Protein AF-A0AAV9LC67-F1 (afdb_monomer_lite)

Foldseek 3Di:
DDCPDPVVVVVVLLLCCVAVVVAQDDAFDQDDHPNHRSVRPCCVVPPCCCPPRHHHDPPDHDDDFDDDPQATDDDDDDDDDDDHDDDGRFRQQDFAQWFADDPVCPVDDPPPPFAFADPVVRRQGGTLFHGPDDTPDHGRDGHHPFDKDKDFPDKPAQEAEQPDFDFPPPPDPPDFTKGFLVRSDPVNQVVRKMKTKMKMWTADQAKGKHKWWKKKAFPDPPRQGTRIDTQDIDIDTDGHGDMDIDIDIGGCSPRQWDQDPVRTIIHGFAWMWIDTPPDTDIHGYHD

Sequence (287 aa):
MDTWNYFSRYTFDAHSCVEQGKASSVMCAYNLVNGIPNCANFDLLTTTAPRKWGPLHAHDLVYSVLKLDGLCIIATSMLSGLFYKCYVIFSKRGRLPVTWYPKEFNKIPMNDMRMRPVSTNGYPGRTYRFYNGPKVFEFGYGLSYTNYSYSFASVSQNQLHFKNLKVNKVTEKGSVLNIVVSDVGLEVCNNMMITVKVGVKNGGEMAGKHPVLLFLRHSNTVDEVPRKTLIGFKSVNLEAGANTHVTFDVKPCEHFTRANRNGTLVIDEGKYFLLVGDEEYPVTVFV

Radius of gyration: 23.56 Å; chains: 1; bounding box: 38×59×65 Å

Structure (mmCIF, N/CA/C/O backbone):
data_AF-A0AAV9LC67-F1
#
_entry.id   AF-A0AAV9LC67-F1
#
loop_
_atom_site.group_PDB
_atom_site.id
_atom_site.type_symbol
_atom_site.label_atom_id
_atom_site.label_alt_id
_atom_site.label_comp_id
_atom_site.label_asym_id
_atom_site.label_entity_id
_atom_site.label_seq_id
_atom_site.pdbx_PDB_ins_code
_atom_site.Cartn_x
_atom_site.Cartn_y
_atom_site.Cartn_z
_atom_site.occupancy
_atom_site.B_iso_or_equiv
_atom_site.auth_seq_id
_atom_site.auth_comp_id
_atom_site.auth_asym_id
_atom_site.auth_atom_id
_atom_site.pdbx_PDB_model_num
ATOM 1 N N . MET A 1 1 ? -14.963 -3.577 36.894 1.00 30.53 1 MET A N 1
ATOM 2 C CA . MET A 1 1 ? -15.516 -4.930 36.707 1.00 30.53 1 MET A CA 1
ATOM 3 C C . MET A 1 1 ? -15.934 -5.025 35.259 1.00 30.53 1 MET A C 1
ATOM 5 O O . MET A 1 1 ? -16.825 -4.294 34.878 1.00 30.53 1 MET A O 1
ATOM 9 N N . ASP A 1 2 ? -15.173 -5.785 34.476 1.00 27.98 2 ASP A N 1
ATOM 10 C CA . ASP A 1 2 ? -15.594 -6.467 33.245 1.00 27.98 2 ASP A CA 1
ATOM 11 C C . ASP A 1 2 ? -14.411 -7.335 32.812 1.00 27.98 2 ASP A C 1
ATOM 13 O O . ASP A 1 2 ? -13.699 -7.103 31.837 1.00 27.98 2 ASP A O 1
ATOM 17 N N . THR A 1 3 ? -14.141 -8.344 33.639 1.00 29.08 3 THR A N 1
ATOM 18 C CA . THR A 1 3 ? -13.270 -9.467 33.301 1.00 29.08 3 THR A CA 1
ATOM 19 C C . THR A 1 3 ? -14.005 -10.349 32.298 1.00 29.08 3 THR A C 1
ATOM 21 O O . THR A 1 3 ? -14.419 -11.464 32.614 1.00 29.08 3 THR A O 1
ATOM 24 N N . TRP A 1 4 ? -14.184 -9.846 31.074 1.00 31.67 4 TRP A N 1
ATOM 25 C CA . TRP A 1 4 ? -14.420 -10.709 29.925 1.00 31.67 4 TRP A CA 1
ATOM 26 C C . TRP A 1 4 ? -13.194 -11.610 29.803 1.00 31.67 4 TRP A C 1
ATOM 28 O O . TRP A 1 4 ? -12.090 -11.180 29.468 1.00 31.67 4 TRP A O 1
ATOM 38 N N . ASN A 1 5 ? -13.394 -12.844 30.251 1.00 38.25 5 ASN A N 1
ATOM 39 C CA . ASN A 1 5 ? -12.349 -13.756 30.668 1.00 38.25 5 ASN A CA 1
ATOM 40 C C . ASN A 1 5 ? -11.382 -14.017 29.502 1.00 38.25 5 ASN A C 1
ATOM 42 O O . ASN A 1 5 ? -11.806 -14.423 28.424 1.00 38.25 5 ASN A O 1
ATOM 46 N N . TYR A 1 6 ? -10.078 -13.813 29.705 1.00 36.06 6 TYR A N 1
ATOM 47 C CA . TYR A 1 6 ? -9.032 -14.072 28.700 1.00 36.06 6 TYR A CA 1
ATOM 48 C C . TYR A 1 6 ? -9.176 -15.477 28.075 1.00 36.06 6 TYR A C 1
ATOM 50 O O . TYR A 1 6 ? -8.883 -15.686 26.898 1.00 36.06 6 TYR A O 1
ATOM 58 N N . PHE A 1 7 ? -9.723 -16.407 28.865 1.00 35.69 7 PHE A N 1
ATOM 59 C CA . PHE A 1 7 ? -10.127 -17.750 28.480 1.00 35.69 7 PHE A CA 1
ATOM 60 C C . PHE A 1 7 ? -11.088 -17.807 27.286 1.00 35.69 7 PHE A C 1
ATOM 62 O O . PHE A 1 7 ? -10.771 -18.478 26.309 1.00 35.69 7 PHE A O 1
ATOM 69 N N . SER A 1 8 ? -12.204 -17.066 27.311 1.00 38.09 8 SER A N 1
ATOM 70 C CA . SER A 1 8 ? -13.244 -17.155 26.272 1.00 38.09 8 SER A CA 1
ATOM 71 C C . SER A 1 8 ? -12.730 -16.712 24.902 1.00 38.09 8 SER A C 1
ATOM 73 O O . SER A 1 8 ? -13.121 -17.257 23.869 1.00 38.09 8 SER A O 1
ATOM 75 N N . ARG A 1 9 ? -11.789 -15.761 24.899 1.00 42.81 9 ARG A N 1
ATOM 76 C CA . ARG A 1 9 ? -11.188 -15.196 23.689 1.00 42.81 9 ARG A CA 1
ATOM 77 C C . ARG A 1 9 ? -10.235 -16.166 22.991 1.00 42.81 9 ARG A C 1
ATOM 79 O O . ARG A 1 9 ? -10.264 -16.243 21.769 1.00 42.81 9 ARG A O 1
ATOM 86 N N . TYR A 1 10 ? -9.423 -16.901 23.754 1.00 43.94 10 TYR A N 1
ATOM 87 C CA . TYR A 1 10 ? -8.503 -17.913 23.218 1.00 43.94 10 TYR A CA 1
ATOM 88 C C . TYR A 1 10 ? -9.244 -19.164 22.743 1.00 43.94 10 TYR A C 1
ATOM 90 O O . TYR A 1 10 ? -8.938 -19.697 21.677 1.00 43.94 10 TYR A O 1
ATOM 98 N N . THR A 1 11 ? -10.242 -19.618 23.505 1.00 44.47 11 THR A N 1
ATOM 99 C CA . THR A 1 11 ? -11.024 -20.803 23.139 1.00 44.47 11 THR A CA 1
ATOM 100 C C . THR A 1 11 ? -11.864 -20.584 21.886 1.00 44.47 11 THR A C 1
ATOM 102 O O . THR A 1 11 ? -12.019 -21.514 21.108 1.00 44.47 11 THR A O 1
ATOM 105 N N . PHE A 1 12 ? -12.362 -19.367 21.642 1.00 43.41 12 PHE A N 1
ATOM 106 C CA . PHE A 1 12 ? -13.154 -19.055 20.446 1.00 43.41 12 PHE A CA 1
ATOM 107 C C . PHE A 1 12 ? -12.350 -19.184 19.140 1.00 43.41 12 PHE A C 1
ATOM 109 O O . PHE A 1 12 ? -12.864 -19.662 18.124 1.00 43.41 12 PHE A O 1
ATOM 116 N N . ASP A 1 13 ? -11.076 -18.789 19.172 1.00 47.03 13 ASP A N 1
ATOM 117 C CA . ASP A 1 13 ? -10.199 -18.834 17.997 1.00 47.03 13 ASP A CA 1
ATOM 118 C C . ASP A 1 13 ? -9.796 -20.267 17.665 1.00 47.03 13 ASP A C 1
ATOM 120 O O . ASP A 1 13 ? -9.828 -20.666 16.502 1.00 47.03 13 ASP A O 1
ATOM 124 N N . ALA A 1 14 ? -9.513 -21.069 18.694 1.00 47.69 14 ALA A N 1
ATOM 125 C CA . ALA A 1 14 ? -9.269 -22.497 18.537 1.00 47.69 14 ALA A CA 1
ATOM 126 C C . ALA A 1 14 ? -10.533 -23.251 18.078 1.00 47.69 14 ALA A C 1
ATOM 128 O O . ALA A 1 14 ? -10.451 -24.073 17.170 1.00 47.69 14 ALA A O 1
ATOM 129 N N . HIS A 1 15 ? -11.705 -22.915 18.626 1.00 50.16 15 HIS A N 1
ATOM 130 C CA . HIS A 1 15 ? -12.994 -23.497 18.244 1.00 50.16 15 HIS A CA 1
ATOM 131 C C . HIS A 1 15 ? -13.294 -23.325 16.752 1.00 50.16 15 HIS A C 1
ATOM 133 O O . HIS A 1 15 ? -13.537 -24.300 16.044 1.00 50.16 15 HIS A O 1
ATOM 139 N N . SER A 1 16 ? -13.179 -22.091 16.253 1.00 47.47 16 SER A N 1
ATOM 140 C CA . SER A 1 16 ? -13.429 -21.782 14.841 1.00 47.47 16 SER A CA 1
ATOM 141 C C . SER A 1 16 ? -12.435 -22.502 13.915 1.00 47.47 16 SER A C 1
ATOM 143 O O . SER A 1 16 ? -12.804 -22.927 12.822 1.00 47.47 16 SER A O 1
ATOM 145 N N . CYS A 1 17 ? -11.185 -22.711 14.352 1.00 49.34 17 CYS A N 1
ATOM 146 C CA . CYS A 1 17 ? -10.195 -23.479 13.588 1.00 49.34 17 CYS A CA 1
ATOM 147 C C . CYS A 1 17 ? -10.552 -24.972 13.473 1.00 49.34 17 CYS A C 1
ATOM 149 O O . CYS A 1 17 ? -10.321 -25.572 12.421 1.00 49.34 17 CYS A O 1
ATOM 151 N N . VAL A 1 18 ? -11.112 -25.578 14.523 1.00 49.06 18 VAL A N 1
ATOM 152 C CA . VAL A 1 18 ? -11.497 -26.997 14.497 1.00 49.06 18 VAL A CA 1
ATOM 153 C C . VAL A 1 18 ? -12.798 -27.188 13.712 1.00 49.06 18 VAL A C 1
ATOM 155 O O . VAL A 1 18 ? -12.807 -27.974 12.767 1.00 49.06 18 VAL A O 1
ATOM 158 N N . GLU A 1 19 ? -13.848 -26.414 14.003 1.00 52.62 19 GLU A N 1
ATOM 159 C CA . GLU A 1 19 ? -15.154 -26.578 13.344 1.00 52.62 19 GLU A CA 1
ATOM 160 C C . GLU A 1 19 ? -15.168 -26.086 11.888 1.00 52.62 19 GLU A C 1
ATOM 162 O O . GLU A 1 19 ? -15.575 -26.813 10.980 1.00 52.62 19 GLU A O 1
ATOM 167 N N . GLN A 1 20 ? -14.722 -24.848 11.645 1.00 47.47 20 GLN A N 1
ATOM 168 C CA . GLN A 1 20 ? -14.804 -24.221 10.317 1.00 47.47 20 GLN A CA 1
ATOM 169 C C . GLN A 1 20 ? -13.568 -24.538 9.487 1.00 47.47 20 GLN A C 1
ATOM 171 O O . GLN A 1 20 ? -13.649 -24.758 8.277 1.00 47.47 20 GLN A O 1
ATOM 176 N N . GLY A 1 21 ? -12.412 -24.578 10.151 1.00 43.91 21 GLY A N 1
ATOM 177 C CA . GLY A 1 21 ? -11.171 -24.944 9.504 1.00 43.91 21 GLY A CA 1
ATOM 178 C C . GLY A 1 21 ? -11.144 -26.421 9.131 1.00 43.91 21 GLY A C 1
ATOM 179 O O . GLY A 1 21 ? -10.790 -26.718 7.994 1.00 43.91 21 GLY A O 1
ATOM 180 N N . LYS A 1 22 ? -11.582 -27.334 10.010 1.00 46.66 22 LYS A N 1
ATOM 181 C CA . LYS A 1 22 ? -11.253 -28.778 9.977 1.00 46.66 22 LYS A CA 1
ATOM 182 C C . LYS A 1 22 ? -9.770 -29.044 10.263 1.00 46.66 22 LYS A C 1
ATOM 184 O O . LYS A 1 22 ? -9.109 -29.794 9.543 1.00 46.66 22 LYS A O 1
ATOM 189 N N . ALA A 1 23 ? -9.229 -28.375 11.279 1.00 42.91 23 ALA A N 1
ATOM 190 C CA . ALA A 1 23 ? -7.856 -28.579 11.726 1.00 42.91 23 ALA A CA 1
ATOM 191 C C . ALA A 1 23 ? -7.633 -30.011 12.245 1.00 42.91 23 ALA A C 1
ATOM 193 O O . ALA A 1 23 ? -8.406 -30.503 13.058 1.00 42.91 23 ALA A O 1
ATOM 194 N N . SER A 1 24 ? -6.560 -30.664 11.783 1.00 39.53 24 SER A N 1
ATOM 195 C CA . SER A 1 24 ? -6.184 -32.027 12.207 1.00 39.53 24 SER A CA 1
ATOM 196 C C . SER A 1 24 ? -5.397 -32.052 13.524 1.00 39.53 24 SER A C 1
ATOM 198 O O . SER A 1 24 ? -5.299 -33.097 14.162 1.00 39.53 24 SER A O 1
ATOM 200 N N . SER A 1 25 ? -4.821 -30.914 13.922 1.00 42.03 25 SER A N 1
ATOM 201 C CA . SER A 1 25 ? -4.054 -30.740 15.157 1.00 42.03 25 SER A CA 1
ATOM 202 C C . SER A 1 25 ? -4.181 -29.295 15.652 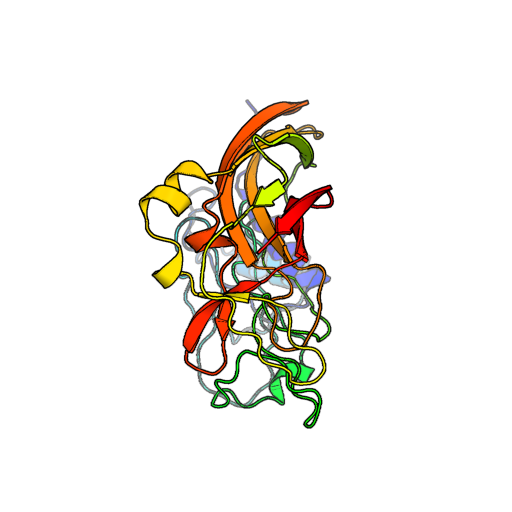1.00 42.03 25 SER A C 1
ATOM 204 O O . SER A 1 25 ? -4.371 -28.369 14.857 1.00 42.03 25 SER A O 1
ATOM 206 N N . VAL A 1 26 ? -4.096 -29.107 16.971 1.00 43.94 26 VAL A N 1
ATOM 207 C CA . VAL A 1 26 ? -4.151 -27.806 17.649 1.00 43.94 26 VAL A CA 1
ATOM 208 C C . VAL A 1 26 ? -2.859 -27.632 18.443 1.00 43.94 26 VAL A C 1
ATOM 210 O O . VAL A 1 26 ? -2.562 -28.411 19.345 1.00 43.94 26 VAL A O 1
ATOM 213 N N . MET A 1 27 ? -2.082 -26.600 18.111 1.00 49.69 27 MET A N 1
ATOM 214 C CA . MET A 1 27 ? -0.839 -26.287 18.813 1.00 49.69 27 MET A CA 1
ATOM 215 C C . MET A 1 27 ? -1.133 -25.641 20.172 1.00 49.69 27 MET A C 1
ATOM 217 O O . MET A 1 27 ? -1.947 -24.724 20.279 1.00 49.69 27 MET A O 1
ATOM 221 N N . CYS A 1 28 ? -0.422 -26.079 21.208 1.00 44.47 28 CYS A N 1
ATOM 222 C CA . CYS A 1 28 ? -0.495 -25.451 22.517 1.00 44.47 28 CYS A CA 1
ATOM 223 C C . CYS A 1 28 ? 0.175 -24.060 22.538 1.00 44.47 28 CYS A C 1
ATOM 225 O O . CYS A 1 28 ? 1.286 -23.887 22.038 1.00 44.47 28 CYS A O 1
ATOM 227 N N . ALA A 1 29 ? -0.461 -23.081 23.186 1.00 46.69 29 ALA A N 1
ATOM 228 C CA . ALA A 1 29 ? 0.120 -21.768 23.439 1.00 46.69 29 ALA A CA 1
ATOM 229 C C . ALA A 1 29 ? 0.888 -21.720 24.780 1.00 46.69 29 ALA A C 1
ATOM 231 O O . ALA A 1 29 ? 0.441 -22.260 25.785 1.00 46.69 29 ALA A O 1
ATOM 232 N N . TYR A 1 30 ? 2.034 -21.032 24.824 1.00 42.44 30 TYR A N 1
ATOM 233 C CA . TYR A 1 30 ? 2.906 -20.952 26.014 1.00 42.44 30 TYR A CA 1
ATOM 234 C C . TYR A 1 30 ? 2.348 -20.113 27.179 1.00 42.44 30 TYR A C 1
ATOM 236 O O . TYR A 1 30 ? 2.989 -19.985 28.220 1.00 42.44 30 TYR A O 1
ATOM 244 N N . ASN A 1 31 ? 1.181 -19.492 27.017 1.00 46.50 31 ASN A N 1
ATOM 245 C CA . ASN A 1 31 ? 0.544 -18.712 28.069 1.00 46.50 31 ASN A CA 1
ATOM 246 C C . ASN A 1 31 ? -0.160 -19.606 29.099 1.00 46.50 31 ASN A C 1
ATOM 248 O O . ASN A 1 31 ? -0.701 -20.667 28.784 1.00 46.50 31 ASN A O 1
ATOM 252 N N . LEU A 1 32 ? -0.197 -19.117 30.338 1.00 49.16 32 LEU A N 1
ATOM 253 C CA . LEU A 1 32 ? -1.042 -19.674 31.384 1.00 49.16 32 LEU A CA 1
ATOM 254 C C . LEU A 1 32 ? -2.479 -19.186 31.192 1.00 49.16 32 LEU A C 1
ATOM 256 O O . LEU A 1 32 ? -2.723 -18.013 30.899 1.00 49.16 32 LEU A O 1
ATOM 260 N N . VAL A 1 33 ? -3.428 -20.085 31.397 1.00 46.56 33 VAL A N 1
ATOM 261 C CA . VAL A 1 33 ? -4.855 -19.797 31.477 1.00 46.56 33 VAL A CA 1
ATOM 262 C C . VAL A 1 33 ? -5.308 -20.240 32.857 1.00 46.56 33 VAL A C 1
ATOM 264 O O . VAL A 1 33 ? -5.148 -21.400 33.221 1.00 46.56 33 VAL A O 1
ATOM 267 N N . ASN A 1 34 ? -5.846 -19.307 33.644 1.00 51.09 34 ASN A N 1
ATOM 268 C CA . ASN A 1 34 ? -6.276 -19.557 35.025 1.00 51.09 34 ASN A CA 1
ATOM 269 C C . ASN A 1 34 ? -5.175 -20.199 35.898 1.00 51.09 34 ASN A C 1
ATOM 271 O O . ASN A 1 34 ? -5.443 -21.095 36.687 1.00 51.09 34 ASN A O 1
ATOM 275 N N . GLY A 1 35 ? -3.920 -19.768 35.722 1.00 50.41 35 GLY A N 1
ATOM 276 C CA . GLY A 1 35 ? -2.768 -20.295 36.469 1.00 50.41 35 GLY A CA 1
ATOM 277 C C . GLY A 1 35 ? -2.249 -21.653 35.987 1.00 50.41 35 GLY A C 1
ATOM 278 O O . GLY A 1 35 ? -1.227 -22.114 36.484 1.00 50.41 35 GLY A O 1
ATOM 279 N N . ILE A 1 36 ? -2.893 -22.267 34.991 1.00 49.62 36 ILE A N 1
ATOM 280 C CA . ILE A 1 36 ? -2.497 -23.560 34.432 1.00 49.62 36 ILE A CA 1
ATOM 281 C C . ILE A 1 36 ? -1.898 -23.319 33.041 1.00 49.62 36 ILE A C 1
ATOM 283 O O . ILE A 1 36 ? -2.533 -22.66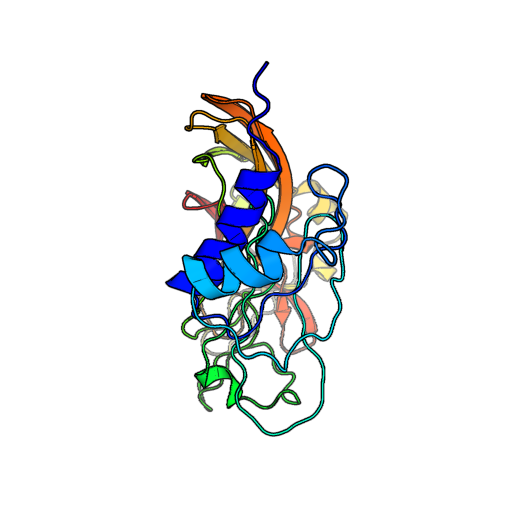6 32.207 1.00 49.62 36 ILE A O 1
ATOM 287 N N . PRO A 1 37 ? -0.680 -23.806 32.751 1.00 52.34 37 PRO A N 1
ATOM 288 C CA . PRO A 1 37 ? -0.133 -23.756 31.401 1.00 52.34 37 PRO A CA 1
ATOM 289 C C . PRO A 1 37 ? -1.108 -24.424 30.431 1.00 52.34 37 PRO A C 1
ATOM 291 O O . PRO A 1 37 ? -1.552 -25.542 30.690 1.00 52.34 37 PRO A O 1
ATOM 294 N N . ASN A 1 38 ? -1.429 -23.782 29.303 1.00 51.56 38 ASN A N 1
ATOM 295 C CA . ASN A 1 38 ? -2.360 -24.366 28.325 1.00 51.56 38 ASN A CA 1
ATOM 296 C C . ASN A 1 38 ? -1.938 -25.775 27.871 1.00 51.56 38 ASN A C 1
ATOM 298 O O . ASN A 1 38 ? -2.791 -26.588 27.529 1.00 51.56 38 ASN A O 1
ATOM 302 N N . CYS A 1 39 ? -0.639 -26.090 27.931 1.00 50.62 39 CYS A N 1
ATOM 303 C CA . CYS A 1 39 ? -0.094 -27.388 27.513 1.00 50.62 39 CYS A CA 1
ATOM 304 C C . CYS A 1 39 ? -0.306 -28.490 28.549 1.00 50.62 39 CYS A C 1
ATOM 306 O O . CYS A 1 39 ? -0.073 -29.655 28.256 1.00 50.62 39 CYS A O 1
ATOM 308 N N . ALA A 1 40 ? -0.741 -28.113 29.748 1.00 56.03 40 ALA A N 1
ATOM 309 C CA . ALA A 1 40 ? -1.056 -29.000 30.854 1.00 56.03 40 ALA A CA 1
ATOM 310 C C . ALA A 1 40 ? -2.555 -28.968 31.208 1.00 56.03 40 ALA A C 1
ATOM 312 O O . ALA A 1 40 ? -2.968 -29.589 32.185 1.00 56.03 40 ALA A O 1
ATOM 313 N N . ASN A 1 41 ? -3.388 -28.249 30.441 1.00 56.88 41 ASN A N 1
ATOM 314 C CA . ASN A 1 41 ? -4.819 -28.157 30.714 1.00 56.88 41 ASN A CA 1
ATOM 315 C C . ASN A 1 41 ? -5.547 -29.410 30.197 1.00 56.88 41 ASN A C 1
ATOM 317 O O . ASN A 1 41 ? -5.926 -29.503 29.027 1.00 56.88 41 ASN A O 1
ATOM 321 N N . PHE A 1 42 ? -5.729 -30.380 31.092 1.00 61.28 42 PHE A N 1
ATOM 322 C CA . PHE A 1 42 ? -6.321 -31.681 30.789 1.00 61.28 42 PHE A CA 1
ATOM 323 C C . PHE A 1 42 ? -7.740 -31.576 30.209 1.00 61.28 42 PHE A C 1
ATOM 325 O O . PHE A 1 42 ? -8.056 -32.262 29.236 1.00 61.28 42 PHE A O 1
ATOM 332 N N . ASP A 1 43 ? -8.577 -30.678 30.734 1.00 61.72 43 ASP A N 1
ATOM 333 C CA . ASP A 1 43 ? -9.965 -30.501 30.284 1.00 61.72 43 ASP A CA 1
ATOM 334 C C . ASP A 1 43 ? -10.055 -29.951 28.857 1.00 61.72 43 ASP A C 1
ATOM 336 O O . ASP A 1 43 ? -10.937 -30.334 28.077 1.00 61.72 43 ASP A O 1
ATOM 340 N N . LEU A 1 44 ? -9.125 -29.068 28.485 1.00 57.94 44 LEU A N 1
ATOM 341 C CA . LEU A 1 44 ? -9.025 -28.556 27.122 1.00 57.94 44 LEU A CA 1
ATOM 342 C C . LEU A 1 44 ? -8.598 -29.665 26.150 1.00 57.94 44 LEU A C 1
ATOM 344 O O . LEU A 1 44 ? -9.217 -29.826 25.097 1.00 57.94 44 LEU A O 1
ATOM 348 N N . LEU A 1 45 ? -7.576 -30.439 26.532 1.00 55.47 45 LEU A N 1
ATOM 349 C CA . LEU A 1 45 ? -6.920 -31.436 25.680 1.00 55.47 45 LEU A CA 1
ATOM 350 C C . LEU A 1 45 ? -7.719 -32.732 25.507 1.00 55.47 45 LEU A C 1
ATOM 352 O O . LEU A 1 45 ? -7.614 -33.370 24.466 1.00 55.47 45 LEU A O 1
ATOM 356 N N . THR A 1 46 ? -8.518 -33.128 26.500 1.00 55.94 46 THR A N 1
ATOM 357 C CA . THR A 1 46 ? -9.220 -34.427 26.486 1.00 55.94 46 THR A CA 1
ATOM 358 C C . THR A 1 46 ? -10.718 -34.309 26.249 1.00 55.94 46 THR A C 1
ATOM 360 O O . THR A 1 46 ? -11.333 -35.213 25.680 1.00 55.94 46 THR A O 1
ATOM 363 N N . THR A 1 47 ? -11.315 -33.194 26.671 1.00 60.47 47 THR A N 1
ATOM 364 C CA . THR A 1 47 ? -12.773 -33.060 26.726 1.00 60.47 47 THR A CA 1
ATOM 365 C C . THR A 1 47 ? -13.264 -31.982 25.776 1.00 60.47 47 THR A C 1
ATOM 367 O O . THR A 1 47 ? -14.136 -32.237 24.953 1.00 60.47 47 THR A O 1
ATOM 370 N N . THR A 1 48 ? -12.698 -30.781 25.836 1.00 60.47 48 THR A N 1
ATOM 371 C CA . THR A 1 48 ? -13.230 -29.646 25.075 1.00 60.47 48 THR A CA 1
ATOM 372 C C . THR A 1 48 ? -12.860 -29.734 23.596 1.00 60.47 48 THR A C 1
ATOM 374 O O . THR A 1 48 ? -13.757 -29.785 22.759 1.00 60.47 48 THR A O 1
ATOM 377 N N . ALA A 1 49 ? -11.572 -29.833 23.254 1.00 57.38 49 ALA A N 1
ATOM 378 C CA . ALA A 1 49 ? -11.167 -29.872 21.850 1.00 57.38 49 ALA A CA 1
ATOM 379 C C . ALA A 1 49 ? -11.625 -31.159 21.127 1.00 57.38 49 ALA A C 1
ATOM 381 O O . ALA A 1 49 ? -12.311 -31.032 20.115 1.00 57.38 49 ALA A O 1
ATOM 382 N N . PRO A 1 50 ? -11.381 -32.383 21.647 1.00 55.31 50 PRO A N 1
ATOM 383 C CA . PRO A 1 50 ? -11.727 -33.604 20.913 1.00 55.31 50 PRO A CA 1
ATOM 384 C C . PRO A 1 50 ? -13.226 -33.927 20.896 1.00 55.31 50 PRO A C 1
ATOM 386 O O . PRO A 1 50 ? -13.705 -34.546 19.949 1.00 55.31 50 PRO A O 1
ATOM 389 N N . ARG A 1 51 ? -13.972 -33.575 21.960 1.00 60.44 51 ARG A N 1
ATOM 390 C CA . ARG A 1 51 ? -15.386 -33.980 22.101 1.00 60.44 51 ARG A CA 1
ATOM 391 C C . ARG A 1 51 ? -16.383 -32.875 21.788 1.00 60.44 51 ARG A C 1
ATOM 393 O O . ARG A 1 51 ? -17.482 -33.197 21.353 1.00 60.44 51 ARG A O 1
ATOM 400 N N . LYS A 1 52 ? -16.045 -31.603 22.033 1.00 58.09 52 LYS A N 1
ATOM 401 C CA . LYS A 1 52 ? -16.959 -30.483 21.751 1.00 58.09 52 LYS A CA 1
ATOM 402 C C . LYS A 1 52 ? -16.675 -29.802 20.420 1.00 58.09 52 LYS A C 1
ATOM 404 O O . LYS A 1 52 ? -17.616 -29.295 19.833 1.00 58.09 52 LYS A O 1
ATOM 409 N N . TRP A 1 53 ? -15.420 -29.761 19.968 1.00 57.53 53 TRP A N 1
ATOM 410 C CA . TRP A 1 53 ? -15.044 -29.008 18.763 1.00 57.53 53 TRP A CA 1
ATOM 411 C C . TRP A 1 53 ? -14.840 -29.905 17.533 1.00 57.53 53 TRP A C 1
ATOM 413 O O . TRP A 1 53 ? -15.047 -29.456 16.411 1.00 57.53 53 TRP A O 1
ATOM 423 N N . GLY A 1 54 ? -14.466 -31.175 17.729 1.00 52.66 54 GLY A N 1
ATOM 424 C CA . GLY A 1 54 ? -14.365 -32.187 16.672 1.00 52.66 54 GLY A CA 1
ATOM 425 C C . GLY A 1 54 ? -13.226 -33.190 16.910 1.00 52.66 54 GLY A C 1
ATOM 426 O O . GLY A 1 54 ? -12.335 -32.923 17.715 1.00 52.66 54 GLY A O 1
ATOM 427 N N . PRO A 1 55 ? -13.224 -34.351 16.230 1.00 48.75 55 PRO A N 1
ATOM 428 C CA . PRO A 1 55 ? -12.214 -35.386 16.440 1.00 48.75 55 PRO A CA 1
ATOM 429 C C . PRO A 1 55 ? -10.822 -34.929 15.965 1.00 48.75 55 PRO A C 1
ATOM 431 O O . PRO A 1 55 ? -10.644 -34.565 14.804 1.00 48.75 55 PRO A O 1
ATOM 434 N N . LEU A 1 56 ? -9.832 -34.993 16.861 1.00 46.47 56 LEU A N 1
ATOM 435 C CA . LEU A 1 56 ? -8.408 -34.746 16.590 1.00 46.47 56 LEU A CA 1
ATOM 436 C C . LEU A 1 56 ? -7.645 -36.082 16.640 1.00 46.47 56 LEU A C 1
ATOM 438 O O . LEU A 1 56 ? -7.916 -36.913 17.509 1.00 46.47 56 LEU A O 1
ATOM 442 N N . HIS A 1 57 ? -6.699 -36.315 15.725 1.00 44.41 57 HIS A N 1
ATOM 443 C CA . HIS A 1 57 ? -5.922 -37.561 15.698 1.00 44.41 57 HIS A CA 1
ATOM 444 C C . HIS A 1 57 ? -4.805 -37.541 16.758 1.00 44.41 57 HIS A C 1
ATOM 446 O O . HIS A 1 57 ? -4.023 -36.598 16.844 1.00 44.41 57 HIS A O 1
ATOM 452 N N . ALA A 1 58 ? -4.727 -38.598 17.570 1.00 36.75 58 ALA A N 1
ATOM 453 C CA . ALA A 1 58 ? -3.956 -38.653 18.819 1.00 36.75 58 ALA A CA 1
ATOM 454 C C . ALA A 1 58 ? -2.414 -38.655 18.681 1.00 36.75 58 ALA A C 1
ATOM 456 O O . ALA A 1 58 ? -1.728 -38.669 19.699 1.00 36.75 58 ALA A O 1
ATOM 457 N N . HIS A 1 59 ? -1.858 -38.643 17.464 1.00 36.34 59 HIS A N 1
ATOM 458 C CA . HIS A 1 59 ? -0.418 -38.827 17.225 1.00 36.34 59 HIS A CA 1
ATOM 459 C C . HIS A 1 59 ? 0.363 -37.559 16.818 1.00 36.34 59 HIS A C 1
ATOM 461 O O . HIS A 1 59 ? 1.590 -37.606 16.807 1.00 36.34 59 HIS A O 1
ATOM 467 N N . ASP A 1 60 ? -0.291 -36.415 16.577 1.00 36.31 60 ASP A N 1
ATOM 468 C CA . ASP A 1 60 ? 0.353 -35.229 15.976 1.00 36.31 60 ASP A CA 1
ATOM 469 C C . ASP A 1 60 ? 0.467 -34.033 16.945 1.00 36.31 60 ASP A C 1
ATOM 471 O O . ASP A 1 60 ? -0.071 -32.947 16.700 1.00 36.31 60 ASP A O 1
ATOM 475 N N . LEU A 1 61 ? 1.176 -34.218 18.063 1.00 38.75 61 LEU A N 1
ATOM 476 C CA . LEU A 1 61 ? 1.489 -33.151 19.027 1.00 38.75 61 LEU A CA 1
ATOM 477 C C . LEU A 1 61 ? 2.999 -32.850 19.034 1.00 38.75 61 LEU A C 1
ATOM 479 O O . LEU A 1 61 ? 3.714 -33.318 19.914 1.00 38.75 61 LEU A O 1
ATOM 483 N N . VAL A 1 62 ? 3.492 -32.064 18.062 1.00 31.75 62 VAL A N 1
ATOM 484 C CA . VAL A 1 62 ? 4.861 -31.490 18.061 1.00 31.75 62 VAL A CA 1
ATOM 485 C C . VAL A 1 62 ? 4.864 -30.022 17.570 1.00 31.75 62 VAL A C 1
ATOM 487 O O . VAL A 1 62 ? 3.940 -29.577 16.896 1.00 31.75 62 VAL A O 1
ATOM 490 N N . TYR A 1 63 ? 5.882 -29.249 17.975 1.00 48.00 63 TYR A N 1
ATOM 491 C CA . TYR A 1 63 ? 5.827 -27.918 18.606 1.00 48.00 63 TYR A CA 1
ATOM 492 C C . TYR A 1 63 ? 6.552 -26.784 17.832 1.00 48.00 63 TYR A C 1
ATOM 494 O O . TYR A 1 63 ? 7.579 -27.033 17.210 1.00 48.00 63 TYR A O 1
ATOM 502 N N . SER A 1 64 ? 6.074 -25.529 17.956 1.00 26.44 64 SER A N 1
ATOM 503 C CA . SER A 1 64 ? 6.828 -24.248 18.102 1.00 26.44 6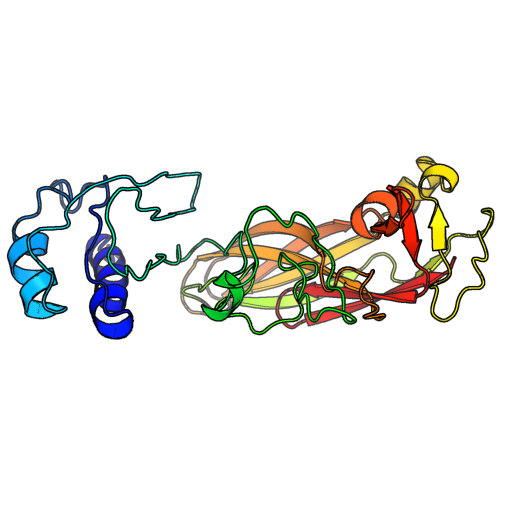4 SER A CA 1
ATOM 504 C C . SER A 1 64 ? 5.992 -23.016 17.678 1.00 26.44 64 SER A C 1
ATOM 506 O O . SER A 1 64 ? 5.509 -22.924 16.554 1.00 26.44 64 SER A O 1
ATOM 508 N N . VAL A 1 65 ? 5.847 -22.032 18.580 1.00 34.44 65 VAL A N 1
ATOM 509 C CA . VAL A 1 65 ? 5.284 -20.696 18.283 1.00 34.44 65 VAL A CA 1
ATOM 510 C C . VAL A 1 65 ? 6.431 -19.691 18.277 1.00 34.44 65 VAL A C 1
ATOM 512 O O . VAL A 1 65 ? 6.993 -19.393 19.330 1.00 34.44 65 VAL A O 1
ATOM 515 N N . LEU A 1 66 ? 6.755 -19.123 17.115 1.00 27.75 66 LEU A N 1
ATOM 516 C CA . LEU A 1 66 ? 7.596 -17.928 17.040 1.00 27.75 66 LEU A CA 1
ATOM 517 C C . LEU A 1 66 ? 6.710 -16.698 17.254 1.00 27.75 66 LEU A C 1
ATOM 519 O O . LEU A 1 66 ? 5.911 -16.322 16.395 1.00 27.75 66 LEU A O 1
ATOM 523 N N . LYS A 1 67 ? 6.841 -16.082 18.431 1.00 28.77 67 LYS A N 1
ATOM 524 C CA . LYS A 1 67 ? 6.226 -14.793 18.754 1.00 28.77 67 LYS A CA 1
ATOM 525 C C . LYS A 1 67 ? 7.180 -13.678 18.329 1.00 28.77 67 LYS A C 1
ATOM 527 O O . LYS A 1 67 ? 8.160 -13.415 19.014 1.00 28.77 67 LYS A O 1
ATOM 532 N N . LEU A 1 68 ? 6.870 -13.017 17.219 1.00 26.05 68 LEU A N 1
ATOM 533 C CA . LEU A 1 68 ? 7.428 -11.709 16.866 1.00 26.05 68 LEU A CA 1
ATOM 534 C C . LEU A 1 68 ? 6.298 -10.694 17.039 1.00 26.05 68 LEU A C 1
ATOM 536 O O . LEU A 1 68 ? 5.285 -10.781 16.350 1.00 26.05 68 LEU A O 1
ATOM 540 N N . ASP A 1 69 ? 6.428 -9.832 18.048 1.00 27.78 69 ASP A N 1
ATOM 541 C CA . ASP A 1 69 ? 5.543 -8.717 18.418 1.00 27.78 69 ASP A CA 1
ATOM 542 C C . ASP A 1 69 ? 4.182 -8.634 17.702 1.00 27.78 69 ASP A C 1
ATOM 544 O O . ASP A 1 69 ? 3.981 -7.917 16.724 1.00 27.78 69 ASP A O 1
ATOM 548 N N . GLY A 1 70 ? 3.200 -9.361 18.247 1.00 34.41 70 GLY A N 1
ATOM 549 C CA . GLY A 1 70 ? 1.795 -9.292 17.825 1.00 34.41 70 GLY A CA 1
ATOM 550 C C . GLY A 1 70 ? 1.413 -10.176 16.632 1.00 34.41 70 GLY A C 1
ATOM 551 O O . GLY A 1 70 ? 0.227 -10.241 16.290 1.00 34.41 70 GLY A O 1
ATOM 552 N N . LEU A 1 71 ? 2.375 -10.893 16.051 1.00 30.98 71 LEU A N 1
ATOM 553 C CA . LEU A 1 71 ? 2.180 -11.895 15.011 1.00 30.98 71 LEU A CA 1
ATOM 554 C C . LEU A 1 71 ? 2.278 -13.304 15.623 1.00 30.98 71 LEU A C 1
ATOM 556 O O . LEU A 1 71 ? 3.240 -13.617 16.324 1.00 30.98 71 LEU A O 1
ATOM 560 N N . CYS A 1 72 ? 1.278 -14.151 15.372 1.00 33.84 72 CYS A N 1
ATOM 561 C CA . CYS A 1 72 ? 1.321 -15.574 15.706 1.00 33.84 72 CYS A CA 1
ATOM 562 C C . CYS A 1 72 ? 1.394 -16.341 14.382 1.00 33.84 72 CYS A C 1
ATOM 564 O O . CYS A 1 72 ? 0.398 -16.431 13.666 1.00 33.84 72 CYS A O 1
ATOM 566 N N . ILE A 1 73 ? 2.584 -16.813 14.013 1.00 34.69 73 ILE A N 1
ATOM 567 C CA . ILE A 1 73 ? 2.763 -17.717 12.873 1.00 34.69 73 ILE A CA 1
ATOM 568 C C . ILE A 1 73 ? 2.844 -19.128 13.446 1.00 34.69 73 ILE A C 1
ATOM 570 O O . ILE A 1 73 ? 3.745 -19.426 14.228 1.00 34.69 73 ILE A O 1
ATOM 574 N N . ILE A 1 74 ? 1.914 -19.992 13.044 1.00 37.66 74 ILE A N 1
ATOM 575 C CA . ILE A 1 74 ? 2.060 -21.437 13.213 1.00 37.66 74 ILE A CA 1
ATOM 576 C C . ILE A 1 74 ? 2.794 -21.936 11.971 1.00 37.66 74 ILE A C 1
ATOM 578 O O . ILE A 1 74 ? 2.252 -21.883 10.868 1.00 37.66 74 ILE A O 1
ATOM 582 N N . ALA A 1 75 ? 4.035 -22.379 12.143 1.00 28.58 75 ALA A N 1
ATOM 583 C CA . ALA A 1 75 ? 4.783 -23.097 11.122 1.00 28.58 75 ALA A CA 1
ATOM 584 C C . ALA A 1 75 ? 5.096 -24.490 11.669 1.00 28.58 75 ALA A C 1
ATOM 586 O O . ALA A 1 75 ? 5.779 -24.623 12.678 1.00 28.58 75 ALA A O 1
ATOM 587 N N . THR A 1 76 ? 4.588 -25.533 11.017 1.00 33.09 76 THR A N 1
ATOM 588 C CA . THR A 1 76 ? 4.996 -26.912 11.296 1.00 33.09 76 THR A CA 1
ATOM 589 C C . THR A 1 76 ? 6.149 -27.286 10.361 1.00 33.09 76 THR A C 1
ATOM 591 O O . THR A 1 76 ? 5.966 -27.328 9.145 1.00 33.09 76 THR A O 1
ATOM 594 N N . SER A 1 77 ? 7.325 -27.587 10.908 1.00 27.50 77 SER A N 1
ATOM 595 C CA . SER A 1 77 ? 8.303 -28.517 10.310 1.00 27.50 77 SER A CA 1
ATOM 596 C C . SER A 1 77 ? 8.184 -29.837 11.090 1.00 27.50 77 SER A C 1
ATOM 598 O O . SER A 1 77 ? 7.985 -29.767 12.295 1.00 27.50 77 SER A O 1
ATOM 600 N N . MET A 1 78 ? 8.290 -31.058 10.562 1.00 32.38 78 MET A N 1
ATOM 601 C CA . MET A 1 78 ? 9.108 -31.593 9.470 1.00 32.38 78 MET A CA 1
ATOM 602 C C . MET A 1 78 ? 8.674 -33.062 9.199 1.00 32.38 78 MET A C 1
ATOM 604 O O . MET A 1 78 ? 7.999 -33.656 10.030 1.00 32.38 78 MET A O 1
ATOM 608 N N . LEU A 1 79 ? 9.174 -33.663 8.107 1.00 30.52 79 LEU A N 1
ATOM 609 C CA . LEU A 1 79 ? 9.401 -35.115 7.928 1.00 30.52 79 LEU A CA 1
ATOM 610 C C . LEU A 1 79 ? 8.186 -36.064 8.019 1.00 30.52 79 LEU A C 1
ATOM 612 O O . LEU A 1 79 ? 8.042 -36.807 8.979 1.00 30.52 79 LEU A O 1
ATOM 616 N N . SER A 1 80 ? 7.378 -36.130 6.956 1.00 28.67 80 SER A N 1
ATOM 617 C CA . SER A 1 80 ? 6.975 -37.385 6.277 1.00 28.67 80 SER A CA 1
ATOM 618 C C . SER A 1 80 ? 5.708 -37.182 5.435 1.00 28.67 80 SER A C 1
ATOM 620 O O . SER A 1 80 ? 4.621 -36.955 5.943 1.00 28.67 80 SER A O 1
ATOM 622 N N . GLY A 1 81 ? 5.885 -37.242 4.114 1.00 31.58 81 GLY A N 1
ATOM 623 C CA . GLY A 1 81 ? 5.049 -37.964 3.142 1.00 31.58 81 GLY A CA 1
ATOM 624 C C . GLY A 1 81 ? 3.522 -37.835 3.050 1.00 31.58 81 GLY A C 1
ATOM 625 O O . GLY A 1 81 ? 2.986 -38.396 2.100 1.00 31.58 81 GLY A O 1
ATOM 626 N N . LEU A 1 82 ? 2.794 -37.148 3.929 1.00 28.81 82 LEU A N 1
ATOM 627 C CA . LEU A 1 82 ? 1.328 -37.106 3.887 1.00 28.81 82 LEU A CA 1
ATOM 628 C C . LEU A 1 82 ? 0.804 -35.667 3.916 1.00 28.81 82 LEU A C 1
ATOM 630 O O . LEU A 1 82 ? 1.450 -34.742 4.389 1.00 28.81 82 LEU A O 1
ATOM 634 N N . PHE A 1 83 ? -0.333 -35.455 3.262 1.00 31.36 83 PHE A N 1
ATOM 635 C CA . PHE A 1 83 ? -0.936 -34.146 3.027 1.00 31.36 83 PHE A CA 1
ATOM 636 C C . PHE A 1 83 ? -1.321 -33.454 4.343 1.00 31.36 83 PHE A C 1
ATOM 638 O O . PHE A 1 83 ? -2.206 -33.946 5.035 1.00 31.36 83 PHE A O 1
ATOM 645 N N . TYR A 1 84 ? -0.784 -32.262 4.630 1.00 31.62 84 TYR A N 1
ATOM 646 C CA . TYR A 1 84 ? -1.237 -31.462 5.776 1.00 31.62 84 TYR A CA 1
ATOM 647 C C . TYR A 1 84 ? -1.677 -30.053 5.360 1.00 31.62 84 TYR A C 1
ATOM 649 O O . TYR A 1 84 ? -0.951 -29.308 4.699 1.00 31.62 84 TYR A O 1
ATOM 657 N N . LYS A 1 85 ? -2.914 -29.700 5.738 1.00 28.33 85 LYS A N 1
ATOM 658 C CA . LYS A 1 85 ? -3.471 -28.345 5.633 1.00 28.33 85 LYS A CA 1
ATOM 659 C C . LYS A 1 85 ? -2.971 -27.508 6.809 1.00 28.33 85 LYS A C 1
ATOM 661 O O . LYS A 1 85 ? -3.195 -27.859 7.962 1.00 28.33 85 LYS A O 1
ATOM 666 N N . CYS A 1 86 ? -2.324 -26.394 6.492 1.00 32.28 86 CYS A N 1
ATOM 667 C CA . CYS A 1 86 ? -1.838 -25.411 7.452 1.00 32.28 86 CYS A CA 1
ATOM 668 C C . CYS A 1 86 ? -2.983 -24.450 7.832 1.00 32.28 86 CYS A C 1
ATOM 670 O O . CYS A 1 86 ? -3.595 -23.864 6.936 1.00 32.28 86 CYS A O 1
ATOM 672 N N . TYR A 1 87 ? -3.271 -24.272 9.127 1.00 35.38 87 TYR A N 1
ATOM 673 C CA . TYR A 1 87 ? -4.188 -23.234 9.623 1.00 35.38 87 TYR A CA 1
ATOM 674 C C . TYR A 1 87 ? -3.381 -22.103 10.242 1.00 35.38 87 TYR A C 1
ATOM 676 O O . TYR A 1 87 ? -2.545 -22.339 11.112 1.00 35.38 87 TYR A O 1
ATOM 684 N N . VAL A 1 88 ? -3.651 -20.870 9.814 1.00 36.28 88 VAL A N 1
ATOM 685 C CA . VAL A 1 88 ? -3.098 -19.676 10.453 1.00 36.28 88 VAL A CA 1
ATOM 686 C C . VAL A 1 88 ? -4.155 -18.993 11.292 1.00 36.28 88 VAL A C 1
ATOM 688 O O . VAL A 1 88 ? -5.230 -18.634 10.818 1.00 36.28 88 VAL A O 1
ATOM 691 N N . ILE A 1 89 ? -3.809 -18.823 12.565 1.00 36.78 89 ILE A N 1
ATOM 692 C CA . ILE A 1 89 ? -4.575 -18.049 13.527 1.00 36.78 89 ILE A CA 1
ATOM 693 C C . ILE A 1 89 ? -4.414 -16.577 13.153 1.00 36.78 89 ILE A C 1
ATOM 695 O O . ILE A 1 89 ? -3.327 -16.003 13.254 1.00 36.78 89 ILE A O 1
ATOM 699 N N . PHE A 1 90 ? -5.507 -15.951 12.727 1.00 37.09 90 PHE A N 1
ATOM 700 C CA . PHE A 1 90 ? -5.560 -14.508 12.548 1.00 37.09 90 PHE A CA 1
ATOM 701 C C . PHE A 1 90 ? -5.405 -13.834 13.911 1.00 37.09 90 PHE A C 1
ATOM 703 O O . PHE A 1 90 ? -6.308 -13.860 14.745 1.00 37.09 90 PHE A O 1
ATOM 710 N N . SER A 1 91 ? -4.254 -13.210 14.156 1.00 40.66 91 SER A N 1
ATOM 711 C CA . SER A 1 91 ? -4.110 -12.303 15.294 1.00 40.66 91 SER A CA 1
ATOM 712 C C . SER A 1 91 ? -5.122 -11.171 15.123 1.00 40.66 91 SER A C 1
ATOM 714 O O . SER A 1 91 ? -5.016 -10.379 14.192 1.00 40.66 91 SER A O 1
ATOM 716 N N . LYS A 1 92 ? -6.097 -11.062 16.030 1.00 51.97 92 LYS A N 1
ATOM 717 C CA . LYS A 1 92 ? -7.212 -10.089 15.978 1.00 51.97 92 LYS A CA 1
ATOM 718 C C . LYS A 1 92 ? -6.816 -8.617 16.160 1.00 51.97 92 LYS A C 1
ATOM 720 O O . LYS A 1 92 ? -7.652 -7.755 16.417 1.00 51.97 92 LYS A O 1
ATOM 725 N N . ARG A 1 93 ? -5.513 -8.352 16.131 1.00 55.44 93 ARG A N 1
ATOM 726 C CA . ARG A 1 93 ? -4.876 -7.030 16.185 1.00 55.44 93 ARG A CA 1
ATOM 727 C C . ARG A 1 93 ? -3.823 -6.858 15.085 1.00 55.44 93 ARG A C 1
ATOM 729 O O . ARG A 1 93 ? -3.227 -5.790 14.980 1.00 55.44 93 ARG A O 1
ATOM 736 N N . GLY A 1 94 ? -3.552 -7.912 14.317 1.00 64.44 94 GLY A N 1
ATOM 737 C CA . GLY A 1 94 ? -2.530 -7.959 13.285 1.00 64.44 94 GLY A CA 1
ATOM 738 C C . GLY A 1 94 ? -3.154 -8.039 11.900 1.00 64.44 94 GLY A C 1
ATOM 739 O O . GLY A 1 94 ? -4.243 -8.573 11.709 1.00 64.44 94 GLY A O 1
ATOM 740 N N . ARG A 1 95 ? -2.437 -7.510 10.915 1.00 75.00 95 ARG A N 1
ATOM 741 C CA . ARG A 1 95 ? -2.734 -7.727 9.500 1.00 75.00 95 ARG A CA 1
ATOM 742 C C . ARG A 1 95 ? -1.716 -8.698 8.924 1.00 75.00 95 ARG A C 1
ATOM 744 O O . ARG A 1 95 ? -0.578 -8.744 9.390 1.00 75.00 95 ARG A O 1
ATOM 751 N N . LEU A 1 96 ? -2.115 -9.456 7.910 1.00 74.19 96 LEU A N 1
ATOM 752 C CA . LEU A 1 96 ? -1.246 -10.422 7.256 1.00 74.19 96 LEU A CA 1
ATOM 753 C C . LEU A 1 96 ? -0.059 -9.721 6.572 1.00 74.19 96 LEU A C 1
ATOM 755 O O . LEU A 1 96 ? -0.279 -8.908 5.671 1.00 74.19 96 LEU A O 1
ATOM 759 N N . PRO A 1 97 ? 1.193 -10.068 6.922 1.00 78.94 97 PRO A N 1
ATOM 760 C CA . PRO A 1 97 ? 2.380 -9.547 6.249 1.00 78.94 97 PRO A CA 1
ATOM 761 C C . PRO A 1 97 ? 2.707 -10.315 4.957 1.00 78.94 97 PRO A C 1
ATOM 763 O O . PRO A 1 97 ? 3.677 -10.000 4.273 1.00 78.94 97 PRO A O 1
ATOM 766 N N . VAL A 1 98 ? 1.917 -11.334 4.605 1.00 77.19 98 VAL A N 1
ATOM 767 C CA . VAL A 1 98 ? 2.115 -12.177 3.419 1.00 77.19 98 VAL A CA 1
ATOM 768 C C . VAL A 1 98 ? 0.791 -12.424 2.703 1.00 77.19 98 VAL A C 1
ATOM 770 O O . VAL A 1 98 ? -0.270 -12.434 3.321 1.00 77.19 98 VAL A O 1
ATOM 773 N N . THR A 1 99 ? 0.846 -12.616 1.385 1.00 75.88 99 THR A N 1
ATOM 774 C CA . THR A 1 99 ? -0.319 -13.040 0.591 1.00 75.88 99 THR A CA 1
ATOM 775 C C . THR A 1 99 ? -0.462 -14.549 0.656 1.00 75.88 99 THR A C 1
ATOM 777 O O . THR A 1 99 ? 0.522 -15.269 0.496 1.00 75.88 99 THR A O 1
ATOM 780 N N . TRP A 1 100 ? -1.691 -15.010 0.851 1.00 77.50 100 TRP A N 1
ATOM 781 C CA . TRP A 1 100 ? -2.033 -16.422 0.821 1.00 77.50 100 TRP A CA 1
ATOM 782 C C . TRP A 1 100 ? -2.468 -16.812 -0.575 1.00 77.50 100 TRP A C 1
ATOM 784 O O . TRP A 1 100 ? -3.517 -16.382 -1.068 1.00 77.50 100 TRP A O 1
ATOM 794 N N . TYR A 1 101 ? -1.634 -17.625 -1.203 1.00 78.56 101 TYR A N 1
ATOM 795 C CA . TYR A 1 101 ? -1.903 -18.152 -2.525 1.00 78.56 101 TYR A CA 1
ATOM 796 C C . TYR A 1 101 ? -2.807 -19.382 -2.448 1.00 78.56 101 TYR A C 1
ATOM 798 O O . TYR A 1 101 ? -2.782 -20.113 -1.454 1.00 78.56 101 TYR A O 1
ATOM 806 N N . PRO A 1 102 ? -3.600 -19.629 -3.494 1.00 81.00 102 PRO A N 1
ATOM 807 C CA . PRO A 1 102 ? -4.395 -20.834 -3.605 1.00 81.00 102 PRO A CA 1
ATOM 808 C C . PRO A 1 102 ? -3.483 -22.026 -3.938 1.00 81.00 102 PRO A C 1
ATOM 810 O O . PRO A 1 102 ? -2.328 -21.857 -4.342 1.00 81.00 102 PRO A O 1
ATOM 813 N N . LYS A 1 103 ? -3.993 -23.249 -3.758 1.00 78.06 103 LYS A N 1
ATOM 814 C CA . LYS A 1 103 ? -3.213 -24.496 -3.880 1.00 78.06 103 LYS A CA 1
ATOM 815 C C . LYS A 1 103 ? -2.507 -24.619 -5.235 1.00 78.06 103 LYS A C 1
ATOM 817 O O . LYS A 1 103 ? -1.420 -25.186 -5.326 1.00 78.06 103 LYS A O 1
ATOM 822 N N . GLU A 1 104 ? -3.108 -24.070 -6.283 1.00 76.81 104 GLU A N 1
ATOM 823 C CA . GLU A 1 104 ? -2.616 -24.096 -7.659 1.00 76.81 104 GLU A CA 1
ATOM 824 C C . GLU A 1 104 ? -1.270 -23.378 -7.809 1.00 76.81 104 GLU A C 1
ATOM 826 O O . GLU A 1 104 ? -0.499 -23.708 -8.711 1.00 76.81 104 GLU A O 1
ATOM 831 N N . PHE A 1 105 ? -0.952 -22.443 -6.908 1.00 78.50 105 PHE A N 1
ATOM 832 C CA . PHE A 1 105 ? 0.310 -21.708 -6.918 1.00 78.50 105 PHE A CA 1
ATOM 833 C C . PHE A 1 105 ? 1.525 -22.593 -6.603 1.00 78.50 105 PHE A C 1
ATOM 835 O O . PHE A 1 105 ? 2.634 -22.276 -7.026 1.00 78.50 105 PHE A O 1
ATOM 842 N N . ASN A 1 106 ? 1.322 -23.750 -5.963 1.00 78.75 106 ASN A N 1
ATOM 843 C CA . ASN A 1 106 ? 2.391 -24.717 -5.683 1.00 78.75 106 ASN A CA 1
ATOM 844 C C . ASN A 1 106 ? 2.999 -25.342 -6.953 1.00 78.75 106 ASN A C 1
ATOM 846 O O . ASN A 1 106 ? 4.027 -26.006 -6.873 1.00 78.75 106 ASN A O 1
ATOM 850 N N . LYS A 1 107 ? 2.382 -25.138 -8.127 1.00 80.69 107 LYS A N 1
ATOM 851 C CA . LYS A 1 107 ? 2.945 -25.542 -9.426 1.00 80.69 107 LYS A CA 1
ATOM 852 C C . LYS A 1 107 ? 4.177 -24.721 -9.812 1.00 80.69 107 LYS A C 1
ATOM 854 O O . LYS A 1 107 ? 4.965 -25.159 -10.644 1.00 80.69 107 LYS A O 1
ATOM 859 N N . ILE A 1 108 ? 4.321 -23.526 -9.245 1.00 81.06 108 ILE A N 1
ATOM 860 C CA . ILE A 1 108 ? 5.449 -22.644 -9.515 1.00 81.06 108 ILE A CA 1
ATOM 861 C C . ILE A 1 108 ? 6.606 -23.064 -8.606 1.00 81.06 108 ILE A C 1
ATOM 863 O O . ILE A 1 108 ? 6.465 -23.011 -7.381 1.00 81.06 108 ILE A O 1
ATOM 867 N N . PRO A 1 109 ? 7.762 -23.452 -9.164 1.00 81.00 109 PRO A N 1
ATOM 868 C CA . PRO A 1 109 ? 8.854 -23.954 -8.352 1.00 81.00 109 PRO A CA 1
ATOM 869 C C . PRO A 1 109 ? 9.452 -22.826 -7.499 1.00 81.00 109 PRO A C 1
ATOM 871 O O . PRO A 1 109 ? 9.542 -21.673 -7.922 1.00 81.00 109 PRO A O 1
ATOM 874 N N . MET A 1 110 ? 9.856 -23.134 -6.264 1.00 76.50 110 MET A N 1
ATOM 875 C CA . MET A 1 110 ? 10.399 -22.134 -5.328 1.00 76.50 110 MET A CA 1
ATOM 876 C C . MET A 1 110 ? 11.728 -21.517 -5.786 1.00 76.50 110 MET A C 1
ATOM 878 O O . MET A 1 110 ? 12.067 -20.435 -5.324 1.00 76.50 110 MET A O 1
ATOM 882 N N . ASN A 1 111 ? 12.453 -22.171 -6.698 1.00 81.31 111 ASN A N 1
ATOM 883 C CA . ASN A 1 111 ? 13.698 -21.661 -7.279 1.00 81.31 111 ASN A CA 1
ATOM 884 C C . ASN A 1 111 ? 13.479 -20.590 -8.365 1.00 81.31 111 ASN A C 1
ATOM 886 O O . ASN A 1 111 ? 14.433 -19.927 -8.765 1.00 81.31 111 ASN A O 1
ATOM 890 N N . ASP A 1 112 ? 12.245 -20.398 -8.843 1.00 79.75 112 ASP A N 1
ATOM 891 C CA . ASP A 1 112 ? 11.925 -19.320 -9.773 1.00 79.75 112 ASP A CA 1
ATOM 892 C C . ASP A 1 112 ? 11.782 -18.001 -9.008 1.00 79.75 112 ASP A C 1
ATOM 894 O O . ASP A 1 112 ? 10.732 -17.700 -8.434 1.00 79.75 112 ASP A O 1
ATOM 898 N N . MET A 1 113 ? 12.856 -17.214 -9.009 1.00 83.25 113 MET A N 1
ATOM 899 C CA . MET A 1 113 ? 12.961 -15.952 -8.271 1.00 83.25 113 MET A CA 1
ATOM 900 C C . MET A 1 113 ? 12.312 -14.757 -8.986 1.00 83.25 113 MET A C 1
ATOM 902 O O . MET A 1 113 ? 12.400 -13.625 -8.505 1.00 83.25 113 MET A O 1
ATOM 906 N N . ARG A 1 114 ? 11.660 -14.959 -10.140 1.00 85.50 114 ARG A N 1
ATOM 907 C CA . ARG A 1 114 ? 11.016 -13.859 -10.870 1.00 85.50 114 ARG A CA 1
ATOM 908 C C . ARG A 1 114 ? 9.853 -13.305 -10.052 1.00 85.50 114 ARG A C 1
ATOM 910 O O . ARG A 1 114 ? 8.968 -14.036 -9.628 1.00 85.50 114 ARG A O 1
ATOM 917 N N . MET A 1 115 ? 9.811 -11.995 -9.840 1.00 86.75 115 MET A N 1
ATOM 918 C CA . MET A 1 115 ? 8.725 -11.378 -9.061 1.00 86.75 115 MET A CA 1
ATOM 919 C C . MET A 1 115 ? 7.567 -10.910 -9.941 1.00 86.75 115 MET A C 1
ATOM 921 O O . MET A 1 115 ? 6.410 -10.991 -9.536 1.00 86.75 115 MET A O 1
ATOM 925 N N . ARG A 1 116 ? 7.877 -10.436 -11.149 1.00 88.19 116 ARG A N 1
ATOM 926 C CA . ARG A 1 116 ? 6.916 -9.849 -12.089 1.00 88.19 116 ARG A CA 1
ATOM 927 C C . ARG A 1 116 ? 6.157 -10.938 -12.848 1.00 88.19 116 ARG A C 1
ATOM 929 O O . ARG A 1 116 ? 6.765 -11.971 -13.135 1.00 88.19 116 ARG A O 1
ATOM 936 N N . PRO A 1 117 ? 4.869 -10.736 -13.170 1.00 89.19 117 PRO A N 1
ATOM 937 C CA . PRO A 1 117 ? 4.148 -11.637 -14.052 1.00 89.19 117 PRO A CA 1
ATOM 938 C C . PRO A 1 117 ? 4.781 -11.637 -15.445 1.00 89.19 117 PRO A C 1
ATOM 940 O O . PRO A 1 117 ? 5.375 -10.651 -15.879 1.00 89.19 117 PRO A O 1
ATOM 943 N N . VAL A 1 118 ? 4.659 -12.767 -16.134 1.00 85.44 118 VAL A N 1
ATOM 944 C CA . VAL A 1 118 ? 5.070 -12.908 -17.531 1.00 85.44 118 VAL A CA 1
ATOM 945 C C . VAL A 1 118 ? 3.917 -13.562 -18.274 1.00 85.44 118 VAL A C 1
ATOM 947 O O . VAL A 1 118 ? 3.708 -14.775 -18.176 1.00 85.44 118 VAL A O 1
ATOM 950 N N . SER A 1 119 ? 3.165 -12.740 -19.003 1.00 81.00 119 SER A N 1
ATOM 951 C CA . SER A 1 119 ? 1.981 -13.154 -19.761 1.00 81.00 119 SER A CA 1
ATOM 952 C C . SER A 1 119 ? 2.280 -14.229 -20.813 1.00 81.00 119 SER A C 1
ATOM 954 O O . SER A 1 119 ? 1.471 -15.138 -20.980 1.00 81.00 119 SER A O 1
ATOM 956 N N . THR A 1 120 ? 3.459 -14.214 -21.448 1.00 80.88 120 THR A N 1
ATOM 957 C CA . THR A 1 120 ? 3.824 -15.177 -22.511 1.00 80.88 120 THR A CA 1
ATOM 958 C C . THR A 1 120 ? 3.872 -16.632 -22.042 1.00 80.88 120 THR A C 1
ATOM 960 O O . THR A 1 120 ? 3.533 -17.530 -22.803 1.00 80.88 120 THR A O 1
ATOM 963 N N . ASN A 1 121 ? 4.274 -16.874 -20.790 1.00 80.75 121 ASN A N 1
ATOM 964 C CA . ASN A 1 121 ? 4.458 -18.225 -20.242 1.00 80.75 121 ASN A CA 1
ATOM 965 C C . ASN A 1 121 ? 3.450 -18.528 -19.120 1.00 80.75 121 ASN A C 1
ATOM 967 O O . ASN A 1 121 ? 3.630 -19.490 -18.374 1.00 80.75 121 ASN A O 1
ATOM 971 N N . GLY A 1 122 ? 2.423 -17.685 -18.956 1.00 84.25 122 GLY A N 1
ATOM 972 C CA . GLY A 1 122 ? 1.398 -17.845 -17.923 1.00 84.25 122 GLY A CA 1
ATOM 973 C C . GLY A 1 122 ? 1.913 -17.691 -16.487 1.00 84.25 122 GLY A C 1
ATOM 974 O O . GLY A 1 122 ? 1.275 -18.179 -15.555 1.00 84.25 122 GLY A O 1
ATOM 975 N N . TYR A 1 123 ? 3.061 -17.036 -16.281 1.00 88.81 123 TYR A N 1
ATOM 976 C CA . TYR A 1 123 ? 3.613 -16.823 -14.945 1.00 88.81 123 TYR A CA 1
ATOM 977 C C . TYR A 1 123 ? 2.845 -15.697 -14.233 1.00 88.81 123 TYR A C 1
ATOM 979 O O . TYR A 1 123 ? 2.898 -14.553 -14.689 1.00 88.81 123 TYR A O 1
ATOM 987 N N . PRO A 1 124 ? 2.156 -15.959 -13.107 1.00 88.69 124 PRO A N 1
ATOM 988 C CA . PRO A 1 124 ? 1.242 -14.990 -12.501 1.00 88.69 124 PRO A CA 1
ATOM 989 C C . PRO A 1 124 ? 1.937 -13.921 -11.644 1.00 88.69 124 PRO A C 1
ATOM 991 O O . PRO A 1 124 ? 1.254 -13.041 -11.126 1.00 88.69 124 PRO A O 1
ATOM 994 N N . GLY A 1 125 ? 3.261 -13.990 -11.463 1.00 88.88 125 GLY A N 1
ATOM 995 C CA . GLY A 1 125 ? 4.013 -13.119 -10.558 1.00 88.88 125 GLY A CA 1
ATOM 996 C C . GLY A 1 125 ? 4.011 -13.611 -9.107 1.00 88.88 125 GLY A C 1
ATOM 997 O O . GLY A 1 125 ? 3.362 -14.594 -8.754 1.00 88.88 125 GLY A O 1
ATOM 998 N N . ARG A 1 126 ? 4.752 -12.913 -8.245 1.00 85.44 126 ARG A N 1
ATOM 999 C CA . ARG A 1 126 ? 4.852 -13.184 -6.804 1.00 85.44 126 ARG A CA 1
ATOM 1000 C C . ARG A 1 126 ? 4.576 -11.922 -6.007 1.00 85.44 126 ARG A C 1
ATOM 1002 O O . ARG A 1 126 ? 4.817 -10.805 -6.457 1.00 85.44 126 ARG A O 1
ATOM 1009 N N . THR A 1 127 ? 4.182 -12.120 -4.757 1.00 85.81 127 THR A N 1
ATOM 1010 C CA . THR A 1 127 ? 3.840 -11.100 -3.751 1.00 85.81 127 THR A CA 1
ATOM 1011 C C . THR A 1 127 ? 2.614 -10.278 -4.101 1.00 85.81 127 THR A C 1
ATOM 1013 O O . THR A 1 127 ? 2.182 -10.209 -5.247 1.00 85.81 127 THR A O 1
ATOM 1016 N N . TYR A 1 128 ? 2.082 -9.575 -3.107 1.00 87.75 128 TYR A N 1
ATOM 1017 C CA . TYR A 1 128 ? 0.957 -8.667 -3.304 1.00 87.75 128 TYR A CA 1
ATOM 1018 C C . TYR A 1 128 ? 1.230 -7.555 -4.330 1.00 87.75 128 TYR A C 1
ATOM 1020 O O . TYR A 1 128 ? 0.279 -6.982 -4.860 1.00 87.75 128 TYR A O 1
ATOM 1028 N N . ARG A 1 129 ? 2.509 -7.246 -4.595 1.00 89.12 129 ARG A N 1
ATOM 1029 C CA . ARG A 1 129 ? 2.928 -6.185 -5.516 1.00 89.12 129 ARG A CA 1
ATOM 1030 C C . ARG A 1 129 ? 2.694 -6.558 -6.975 1.00 89.12 129 ARG A C 1
ATOM 1032 O O . ARG A 1 129 ? 2.344 -5.683 -7.755 1.00 89.12 129 ARG A O 1
ATOM 1039 N N . PHE A 1 130 ? 2.878 -7.825 -7.346 1.00 88.69 130 PHE A N 1
ATOM 1040 C CA . PHE A 1 130 ? 2.906 -8.249 -8.753 1.00 88.69 130 PHE A CA 1
ATOM 1041 C C . PHE A 1 130 ? 1.979 -9.422 -9.074 1.00 88.69 130 PHE A C 1
ATOM 1043 O O . PHE A 1 130 ? 1.669 -9.642 -10.240 1.00 88.69 130 PHE A O 1
ATOM 1050 N N . TYR A 1 131 ? 1.519 -10.166 -8.068 1.00 88.31 131 TYR A N 1
ATOM 1051 C CA . TYR A 1 131 ? 0.674 -11.331 -8.287 1.00 88.31 131 TYR A CA 1
ATOM 1052 C C . TYR A 1 131 ? -0.675 -10.958 -8.918 1.00 88.31 131 TYR A C 1
ATOM 1054 O O . TYR A 1 131 ? -1.436 -10.161 -8.361 1.00 88.31 131 TYR A O 1
ATOM 1062 N N . ASN A 1 132 ? -0.964 -11.567 -10.069 1.00 88.06 132 ASN A N 1
ATOM 1063 C CA . ASN A 1 132 ? -2.182 -11.362 -10.857 1.00 88.06 132 ASN A CA 1
ATOM 1064 C C . ASN A 1 132 ? -3.221 -12.492 -10.692 1.00 88.06 132 ASN A C 1
ATOM 1066 O O . ASN A 1 132 ? -4.285 -12.456 -11.299 1.00 88.06 132 ASN A O 1
ATOM 1070 N N . GLY A 1 133 ? -2.916 -13.528 -9.910 1.00 86.50 133 GLY A N 1
ATOM 1071 C CA . GLY A 1 133 ? -3.826 -14.657 -9.721 1.00 86.50 133 GLY A CA 1
ATOM 1072 C C . GLY A 1 133 ? -4.868 -14.449 -8.609 1.0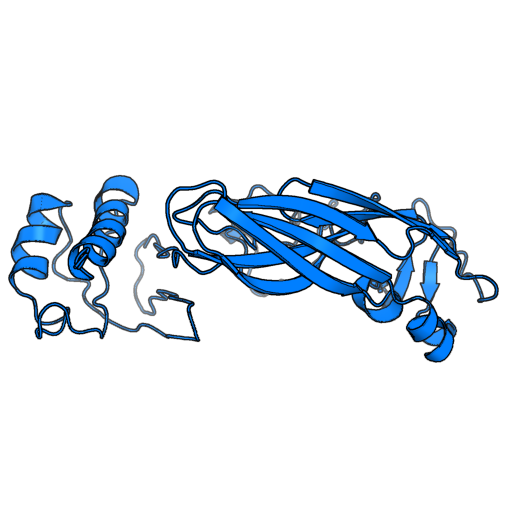0 86.50 133 GLY A C 1
ATOM 1073 O O . GLY A 1 133 ? -4.844 -13.436 -7.899 1.00 86.50 133 GLY A O 1
ATOM 1074 N N . PRO A 1 134 ? -5.772 -15.428 -8.430 1.00 85.88 134 PRO A N 1
ATOM 1075 C CA . PRO A 1 134 ? -6.731 -15.437 -7.330 1.00 85.88 134 PRO A CA 1
ATOM 1076 C C . PRO A 1 134 ? -6.013 -15.584 -5.986 1.00 85.88 134 PRO A C 1
ATOM 1078 O O . PRO A 1 134 ? -5.025 -16.301 -5.886 1.00 85.88 134 PRO A O 1
ATOM 1081 N N . LYS A 1 135 ? -6.500 -14.916 -4.940 1.00 84.06 135 LYS A N 1
ATOM 1082 C CA . LYS A 1 135 ? -5.887 -14.908 -3.601 1.00 84.06 135 LYS A CA 1
ATOM 1083 C C . LYS A 1 135 ? -6.892 -15.457 -2.599 1.00 84.06 135 LYS A C 1
ATOM 1085 O O . LYS A 1 135 ? -8.066 -15.115 -2.679 1.00 84.06 135 LYS A O 1
ATOM 1090 N N . VAL A 1 136 ? -6.427 -16.262 -1.647 1.00 82.44 136 VAL A N 1
ATOM 1091 C CA . VAL A 1 136 ? -7.277 -16.734 -0.541 1.00 82.44 136 VAL A CA 1
ATOM 1092 C C . VAL A 1 136 ? -7.402 -15.630 0.505 1.00 82.44 136 VAL A C 1
ATOM 1094 O O . VAL A 1 136 ? -8.501 -15.228 0.864 1.00 82.44 136 VAL A O 1
ATOM 1097 N N . PHE A 1 137 ? -6.260 -15.086 0.929 1.00 77.81 137 PHE A N 1
ATOM 1098 C CA . PHE A 1 137 ? -6.187 -13.903 1.777 1.00 77.81 137 PHE A CA 1
ATOM 1099 C C . PHE A 1 137 ? -5.151 -12.932 1.231 1.00 77.81 137 PHE A C 1
ATOM 1101 O O . PHE A 1 137 ? -4.031 -13.308 0.866 1.00 77.81 137 PHE A O 1
ATOM 1108 N N . GLU A 1 138 ? -5.526 -11.661 1.173 1.00 85.25 138 GLU A N 1
ATOM 1109 C CA . GLU A 1 138 ? -4.632 -10.624 0.688 1.00 85.25 138 GLU A CA 1
ATOM 1110 C C . GLU A 1 138 ? -3.601 -10.206 1.738 1.00 85.25 138 GLU A C 1
ATOM 1112 O O . GLU A 1 138 ? -3.819 -10.288 2.947 1.00 85.25 138 GLU A O 1
ATOM 1117 N N . PHE A 1 139 ? -2.479 -9.667 1.263 1.00 82.56 139 PHE A N 1
ATOM 1118 C CA . PHE A 1 139 ? -1.590 -8.899 2.127 1.00 82.56 139 PHE A CA 1
ATOM 1119 C C . PHE A 1 139 ? -2.347 -7.729 2.761 1.00 82.56 139 PHE A C 1
ATOM 1121 O O . PHE A 1 139 ? -3.073 -7.005 2.075 1.00 82.56 139 PHE A O 1
ATOM 1128 N N . GLY A 1 140 ? -2.135 -7.519 4.056 1.00 80.88 140 GLY A N 1
ATOM 1129 C CA . GLY A 1 140 ? -2.812 -6.476 4.813 1.00 80.88 140 GLY A CA 1
ATOM 1130 C C . GLY A 1 140 ? -4.223 -6.853 5.277 1.00 80.88 140 GLY A C 1
ATOM 1131 O O . GLY A 1 140 ? -4.871 -6.025 5.920 1.00 80.88 140 GLY A O 1
ATOM 1132 N N . TYR A 1 141 ? -4.697 -8.070 4.983 1.00 81.00 141 TYR A N 1
ATOM 1133 C CA . TYR A 1 141 ? -5.972 -8.568 5.491 1.00 81.00 141 TYR A CA 1
ATOM 1134 C C . TYR A 1 141 ? -5.880 -8.854 6.993 1.00 81.00 141 TYR A C 1
ATOM 1136 O O . TYR A 1 141 ? -4.886 -9.399 7.474 1.00 81.00 141 TYR A O 1
ATOM 1144 N N . GLY A 1 142 ? -6.912 -8.484 7.740 1.00 78.19 142 GLY A N 1
ATOM 1145 C CA . GLY A 1 142 ? -7.000 -8.725 9.174 1.00 78.19 142 GLY A CA 1
ATOM 1146 C C . GLY A 1 142 ? -8.380 -8.348 9.688 1.00 78.19 142 GLY A C 1
ATOM 1147 O O . GLY A 1 142 ? -8.961 -7.361 9.240 1.00 78.19 142 GLY A O 1
ATOM 1148 N N . LEU A 1 143 ? -8.901 -9.143 10.618 1.00 76.81 143 LEU A N 1
ATOM 1149 C CA . LEU A 1 143 ? -10.182 -8.888 11.265 1.00 76.81 143 LEU A CA 1
ATOM 1150 C C . LEU A 1 143 ? -9.968 -8.085 12.548 1.00 76.81 143 LEU A C 1
ATOM 1152 O O . LEU A 1 143 ? -8.997 -8.298 13.277 1.00 76.81 143 LEU A O 1
ATOM 1156 N N . SER A 1 144 ? -10.902 -7.182 12.825 1.00 72.00 144 SER A N 1
ATOM 1157 C CA . SER A 1 144 ? -10.978 -6.420 14.070 1.00 72.00 144 SER A CA 1
ATOM 1158 C C . SER A 1 144 ? -12.317 -6.687 14.750 1.00 72.00 144 SER A C 1
ATOM 1160 O O . SER A 1 144 ? -13.296 -7.020 14.093 1.00 72.00 144 SER A O 1
ATOM 1162 N N . TYR A 1 145 ? -12.363 -6.533 16.073 1.00 76.50 145 TYR A N 1
ATOM 1163 C CA . TYR A 1 145 ? -13.607 -6.647 16.853 1.00 76.50 145 TYR A CA 1
ATOM 1164 C C . TYR A 1 145 ? -14.568 -5.481 16.653 1.00 76.50 145 TYR A C 1
ATOM 1166 O O . TYR A 1 145 ? -15.703 -5.523 17.110 1.00 76.50 145 TYR A O 1
ATOM 1174 N N . THR A 1 146 ? -14.084 -4.428 16.013 1.00 82.12 146 THR A N 1
ATOM 1175 C CA . THR A 1 146 ? -14.846 -3.233 15.727 1.00 82.12 146 THR A CA 1
ATOM 1176 C C . THR A 1 146 ? -14.688 -2.871 14.259 1.00 82.12 146 THR A C 1
ATOM 1178 O O . THR A 1 146 ? -13.724 -3.292 13.608 1.00 82.12 146 THR A O 1
ATOM 1181 N N . ASN A 1 147 ? -15.644 -2.108 13.739 1.00 88.25 147 ASN A N 1
ATOM 1182 C CA . ASN A 1 147 ? -15.615 -1.629 12.371 1.00 88.25 147 ASN A CA 1
ATOM 1183 C C . ASN A 1 147 ? -14.887 -0.282 12.308 1.00 88.25 147 ASN A C 1
ATOM 1185 O O . ASN A 1 147 ? -15.187 0.626 13.085 1.00 88.25 147 ASN A O 1
ATOM 1189 N N . TYR A 1 148 ? -13.947 -0.147 11.377 1.00 91.44 148 TYR A N 1
ATOM 1190 C CA . TYR A 1 148 ? -13.206 1.089 11.158 1.00 91.44 148 TYR A CA 1
ATOM 1191 C C . TYR A 1 148 ? -13.558 1.665 9.796 1.00 91.44 148 TYR A C 1
ATOM 1193 O O . TYR A 1 148 ? -13.456 0.977 8.785 1.00 91.44 148 TYR A O 1
ATOM 1201 N N . SER A 1 149 ? -13.915 2.945 9.782 1.00 93.62 149 SER A N 1
ATOM 1202 C CA . SER A 1 149 ? -14.098 3.720 8.553 1.00 93.62 149 SER A CA 1
ATOM 1203 C C . SER A 1 149 ? -12.939 4.694 8.381 1.00 93.62 149 SER A C 1
ATOM 1205 O O . SER A 1 149 ? -12.361 5.168 9.368 1.00 93.62 149 SER A O 1
ATOM 1207 N N . TYR A 1 150 ? -12.593 4.966 7.127 1.00 95.56 150 TYR A N 1
ATOM 1208 C CA . TYR A 1 150 ? -11.513 5.875 6.765 1.00 95.56 150 TYR A CA 1
ATOM 1209 C C . TYR A 1 150 ? -12.057 7.030 5.943 1.00 95.56 150 TYR A C 1
ATOM 1211 O O . TYR A 1 150 ? -13.083 6.905 5.283 1.00 95.56 150 TYR A O 1
ATOM 1219 N N . SER A 1 151 ? -11.341 8.144 5.967 1.00 95.31 151 SER A N 1
ATOM 1220 C CA . SER A 1 151 ? -11.543 9.237 5.024 1.00 95.31 151 SER A CA 1
ATOM 1221 C C . SER A 1 151 ? -10.240 10.001 4.826 1.00 95.31 151 SER A C 1
ATOM 1223 O O . SER A 1 151 ? -9.425 10.130 5.745 1.00 95.31 151 SER A O 1
ATOM 1225 N N . PHE A 1 152 ? -10.010 10.525 3.626 1.00 94.88 152 PHE A N 1
ATOM 1226 C CA . PHE A 1 152 ? -8.901 11.450 3.399 1.00 94.88 152 PHE A CA 1
ATOM 1227 C C . PHE A 1 152 ? -9.295 12.832 3.923 1.00 94.88 152 PHE A C 1
ATOM 1229 O O . PHE A 1 152 ? -10.134 13.508 3.336 1.00 94.88 152 PHE A O 1
ATOM 1236 N N . ALA A 1 153 ? -8.699 13.248 5.042 1.00 92.88 153 ALA A N 1
ATOM 1237 C CA . ALA A 1 153 ? -9.007 14.531 5.668 1.00 92.88 153 ALA A CA 1
ATOM 1238 C C . ALA A 1 153 ? -8.328 15.694 4.931 1.00 92.88 153 ALA A C 1
ATOM 1240 O O . ALA A 1 153 ? -8.943 16.729 4.690 1.00 92.88 153 ALA A O 1
ATOM 1241 N N . SER A 1 154 ? -7.053 15.533 4.567 1.00 93.44 154 SER A N 1
ATOM 1242 C CA . SER A 1 154 ? -6.322 16.526 3.773 1.00 93.44 154 SER A CA 1
ATOM 1243 C C . SER A 1 154 ? -5.096 15.912 3.104 1.00 93.44 154 SER A C 1
ATOM 1245 O O . SER A 1 154 ? -4.406 15.096 3.719 1.00 93.44 154 SER A O 1
ATOM 1247 N N . VAL A 1 155 ? -4.764 16.381 1.904 1.00 94.12 155 VAL A N 1
ATOM 1248 C CA . VAL A 1 155 ? -3.536 16.030 1.178 1.00 94.12 155 VAL A CA 1
ATOM 1249 C C . VAL A 1 155 ? -2.854 17.329 0.754 1.00 94.12 155 VAL A C 1
ATOM 1251 O O . VAL A 1 155 ? -3.511 18.181 0.164 1.00 94.12 155 VAL A O 1
ATOM 1254 N N . SER A 1 156 ? -1.569 17.508 1.088 1.00 92.62 156 SER A N 1
ATOM 1255 C CA . SER A 1 156 ? -0.872 18.789 0.864 1.00 92.62 156 SER A CA 1
ATOM 1256 C C . SER A 1 156 ? -0.730 19.164 -0.614 1.00 92.62 156 SER A C 1
ATOM 1258 O O . SER A 1 156 ? -0.822 20.338 -0.955 1.00 92.62 156 SER A O 1
ATOM 1260 N N . GLN A 1 157 ? -0.513 18.178 -1.486 1.00 90.44 157 GLN A N 1
ATOM 1261 C CA . GLN A 1 157 ? -0.407 18.356 -2.932 1.00 90.44 157 GLN A CA 1
ATOM 1262 C C . GLN A 1 157 ? -0.839 17.079 -3.659 1.00 90.44 157 GLN A C 1
ATOM 1264 O O . GLN A 1 157 ? -0.551 15.970 -3.211 1.00 90.44 157 GLN A O 1
ATOM 1269 N N . ASN A 1 158 ? -1.533 17.234 -4.785 1.00 90.19 158 ASN A N 1
ATOM 1270 C CA . ASN A 1 158 ? -2.040 16.129 -5.606 1.00 90.19 158 ASN A CA 1
ATOM 1271 C C . ASN A 1 158 ? -1.484 16.137 -7.041 1.00 90.19 158 ASN A C 1
ATOM 1273 O O . ASN A 1 158 ? -1.796 15.239 -7.822 1.00 90.19 158 ASN A O 1
ATOM 1277 N N . GLN A 1 159 ? -0.664 17.129 -7.385 1.00 91.75 159 GLN A N 1
ATOM 1278 C CA . GLN A 1 159 ? 0.008 17.261 -8.672 1.00 91.75 159 GLN A CA 1
ATOM 1279 C C . GLN A 1 159 ? 1.504 17.431 -8.429 1.00 91.75 159 GLN A C 1
ATOM 1281 O O . GLN A 1 159 ? 1.929 18.389 -7.789 1.00 91.75 159 GLN A O 1
ATOM 1286 N N . LEU A 1 160 ? 2.293 16.488 -8.935 1.00 89.31 160 LEU A N 1
ATOM 1287 C CA . LEU A 1 160 ? 3.748 16.510 -8.851 1.00 89.31 160 LEU A CA 1
ATOM 1288 C C . LEU A 1 160 ? 4.306 16.850 -10.230 1.00 89.31 160 LEU A C 1
ATOM 1290 O O . LEU A 1 160 ? 4.071 16.108 -11.178 1.00 89.31 160 LEU A O 1
ATOM 1294 N N . HIS A 1 161 ? 5.027 17.965 -10.343 1.00 88.19 161 HIS A N 1
ATOM 1295 C CA . HIS A 1 161 ? 5.618 18.419 -11.603 1.00 88.19 161 HIS A CA 1
ATOM 1296 C C . HIS A 1 161 ? 7.142 18.321 -11.555 1.00 88.19 161 HIS A C 1
ATOM 1298 O O . HIS A 1 161 ? 7.804 19.165 -10.950 1.00 88.19 161 HIS A O 1
ATOM 1304 N N . PHE A 1 162 ? 7.703 17.339 -12.251 1.00 82.00 162 PHE A N 1
ATOM 1305 C CA . PHE A 1 162 ? 9.143 17.165 -12.408 1.00 82.00 162 PHE A CA 1
ATOM 1306 C C . PHE A 1 162 ? 9.625 17.886 -13.675 1.00 82.00 162 PHE A C 1
ATOM 1308 O O . PHE A 1 162 ? 9.893 17.269 -14.692 1.00 82.00 162 PHE A O 1
ATOM 1315 N N . LYS A 1 163 ? 9.724 19.221 -13.647 1.00 68.25 163 LYS A N 1
ATOM 1316 C CA . LYS A 1 163 ? 10.253 19.989 -14.793 1.00 68.25 163 LYS A CA 1
ATOM 1317 C C . LYS A 1 163 ? 11.792 19.977 -14.786 1.00 68.25 163 LYS A C 1
ATOM 1319 O O . LYS A 1 163 ? 12.380 20.263 -13.749 1.00 68.25 163 LYS A O 1
ATOM 1324 N N . ASN A 1 164 ? 12.408 19.755 -15.957 1.00 57.22 164 ASN A N 1
ATOM 1325 C CA . ASN A 1 164 ? 13.842 19.938 -16.300 1.00 57.22 164 ASN A CA 1
ATOM 1326 C C . ASN A 1 164 ? 14.819 18.754 -16.199 1.00 57.22 164 ASN A C 1
ATOM 1328 O O . ASN A 1 164 ? 16.004 18.973 -15.953 1.00 57.22 164 ASN A O 1
ATOM 1332 N N . LEU A 1 165 ? 14.410 17.514 -16.454 1.00 56.00 165 LEU A N 1
ATOM 1333 C CA . LEU A 1 165 ? 15.347 16.385 -16.388 1.00 56.00 165 LEU A CA 1
ATOM 1334 C C . LEU A 1 165 ? 15.265 15.539 -17.651 1.00 56.00 165 LEU A C 1
ATOM 1336 O O . LEU A 1 165 ? 14.214 15.461 -18.278 1.00 56.00 165 LEU A O 1
ATOM 1340 N N . LYS A 1 166 ? 16.412 15.009 -18.094 1.00 53.78 166 LYS A N 1
ATOM 1341 C CA . LYS A 1 166 ? 16.577 14.322 -19.382 1.00 53.78 166 LYS A CA 1
ATOM 1342 C C . LYS A 1 166 ? 15.576 13.168 -19.482 1.00 53.78 166 LYS A C 1
ATOM 1344 O O . LYS A 1 166 ? 15.822 12.078 -18.979 1.00 53.78 166 LYS A O 1
ATOM 1349 N N . VAL A 1 167 ? 14.439 13.415 -20.127 1.00 53.12 167 VAL A N 1
ATOM 1350 C CA . VAL A 1 167 ? 13.418 12.395 -20.350 1.00 53.12 167 VAL A CA 1
ATOM 1351 C C . VAL A 1 167 ? 14.006 11.372 -21.311 1.00 53.12 167 VAL A C 1
ATOM 1353 O O . VAL A 1 167 ? 14.178 11.648 -22.502 1.00 53.12 167 VAL A O 1
ATOM 1356 N N . ASN A 1 168 ? 14.321 10.182 -20.804 1.00 52.81 168 ASN A N 1
ATOM 1357 C CA . ASN A 1 168 ? 14.673 9.055 -21.653 1.00 52.81 168 ASN A CA 1
ATOM 1358 C C . ASN A 1 168 ? 13.397 8.602 -22.370 1.00 52.81 168 ASN A C 1
ATOM 1360 O O . ASN A 1 168 ? 12.632 7.780 -21.868 1.00 52.81 168 ASN A O 1
ATOM 1364 N N . LYS A 1 169 ? 13.148 9.169 -23.557 1.00 48.84 169 LYS A N 1
ATOM 1365 C CA . LYS A 1 169 ? 12.110 8.686 -24.471 1.00 48.84 169 LYS A CA 1
ATOM 1366 C C . LYS A 1 169 ? 12.524 7.306 -24.979 1.00 48.84 169 LYS A C 1
ATOM 1368 O O . LYS A 1 169 ? 13.223 7.196 -25.981 1.00 48.84 169 LYS A O 1
ATOM 1373 N N . VAL A 1 170 ? 12.113 6.248 -24.285 1.00 46.94 170 VAL A N 1
ATOM 1374 C CA . VAL A 1 170 ? 12.208 4.890 -24.828 1.00 46.94 170 VAL A CA 1
ATOM 1375 C C . VAL A 1 170 ? 10.955 4.635 -25.654 1.00 46.94 170 VAL A C 1
ATOM 1377 O O . VAL A 1 170 ? 9.875 4.364 -25.131 1.00 46.94 170 VAL A O 1
ATOM 1380 N N . THR A 1 171 ? 11.105 4.772 -26.967 1.00 41.94 171 THR A N 1
ATOM 1381 C CA . THR A 1 171 ? 10.068 4.528 -27.971 1.00 41.94 171 THR A CA 1
ATOM 1382 C C . THR A 1 171 ? 9.933 3.026 -28.236 1.00 41.94 171 THR A C 1
ATOM 1384 O O . THR A 1 171 ? 10.232 2.545 -29.322 1.00 41.94 171 THR A O 1
ATOM 1387 N N . GLU A 1 172 ? 9.474 2.258 -27.249 1.00 44.53 172 GLU A N 1
ATOM 1388 C CA . GLU A 1 172 ? 8.981 0.898 -27.493 1.00 44.53 172 GLU A CA 1
ATOM 1389 C C . GLU A 1 172 ? 7.538 0.772 -27.003 1.00 44.53 172 GLU A C 1
ATOM 1391 O O . GLU A 1 172 ? 7.184 1.244 -25.919 1.00 44.53 172 GLU A O 1
ATOM 1396 N N . LYS A 1 173 ? 6.696 0.188 -27.865 1.00 39.12 173 LYS A N 1
ATOM 1397 C CA . LYS A 1 173 ? 5.234 0.071 -27.745 1.00 39.12 173 LYS A CA 1
ATOM 1398 C C . LYS A 1 173 ? 4.788 -0.175 -26.293 1.00 39.12 173 LYS A C 1
ATOM 1400 O O . LYS A 1 173 ? 5.020 -1.249 -25.752 1.00 39.12 173 LYS A O 1
ATOM 1405 N N . GLY A 1 174 ? 4.111 0.809 -25.692 1.00 51.81 174 GLY A N 1
ATOM 1406 C CA . GLY A 1 174 ? 3.523 0.709 -24.347 1.00 51.81 174 GLY A CA 1
ATOM 1407 C C . GLY A 1 174 ? 4.388 1.225 -23.187 1.00 51.81 174 GLY A C 1
ATOM 1408 O O . GLY A 1 174 ? 3.989 1.064 -22.035 1.00 51.81 174 GLY A O 1
ATOM 1409 N N . SER A 1 175 ? 5.543 1.843 -23.459 1.00 56.78 175 SER A N 1
ATOM 1410 C CA . SER A 1 175 ? 6.437 2.369 -22.417 1.00 56.78 175 SER A CA 1
ATOM 1411 C C . SER A 1 175 ? 5.927 3.687 -21.831 1.00 56.78 175 SER A C 1
ATOM 1413 O O . SER A 1 175 ? 5.723 4.665 -22.548 1.00 56.78 175 SER A O 1
ATOM 1415 N N . VAL A 1 176 ? 5.731 3.708 -20.513 1.00 66.00 176 VAL A N 1
ATOM 1416 C CA . VAL A 1 176 ? 5.362 4.908 -19.754 1.00 66.00 176 VAL A CA 1
ATOM 1417 C C . VAL A 1 176 ? 6.559 5.860 -19.731 1.00 66.00 176 VAL A C 1
ATOM 1419 O O . VAL A 1 176 ? 7.679 5.424 -19.438 1.00 66.00 176 VAL A O 1
ATOM 1422 N N . LEU A 1 177 ? 6.334 7.136 -20.060 1.00 79.50 177 LEU A N 1
ATOM 1423 C CA . LEU A 1 177 ? 7.339 8.187 -19.892 1.00 79.50 177 LEU A CA 1
ATOM 1424 C C . LEU A 1 177 ? 7.817 8.162 -18.443 1.00 79.50 177 LEU A C 1
ATOM 1426 O O . LEU A 1 177 ? 7.010 8.067 -17.524 1.00 79.50 177 LEU A O 1
ATOM 1430 N N . ASN A 1 178 ? 9.128 8.154 -18.240 1.00 81.19 178 ASN A N 1
ATOM 1431 C CA . ASN A 1 178 ? 9.698 8.008 -16.913 1.00 81.19 178 ASN A CA 1
ATOM 1432 C C . ASN A 1 178 ? 10.953 8.856 -16.754 1.00 81.19 178 ASN A C 1
ATOM 1434 O O . ASN A 1 178 ? 11.633 9.200 -17.724 1.00 81.19 178 ASN A O 1
ATOM 1438 N N . ILE A 1 179 ? 11.235 9.179 -15.500 1.00 85.69 179 ILE A N 1
ATOM 1439 C CA . ILE A 1 179 ? 12.392 9.949 -15.070 1.00 85.69 179 ILE A CA 1
ATOM 1440 C C . ILE A 1 179 ? 13.245 9.119 -14.128 1.00 85.69 179 ILE A C 1
ATOM 1442 O O . ILE A 1 179 ? 12.729 8.409 -13.266 1.00 85.69 179 ILE A O 1
ATOM 1446 N N . VAL A 1 180 ? 14.561 9.220 -14.283 1.00 86.62 180 VAL A N 1
ATOM 1447 C CA . VAL A 1 180 ? 15.524 8.560 -13.405 1.00 86.62 180 VAL A CA 1
ATOM 1448 C C . VAL A 1 180 ? 15.609 9.317 -12.082 1.00 86.62 180 VAL A C 1
ATOM 1450 O O . VAL A 1 180 ? 15.863 10.517 -12.056 1.00 86.62 180 VAL A O 1
ATOM 1453 N N . VAL A 1 181 ? 15.434 8.608 -10.966 1.00 86.50 181 VAL A N 1
ATOM 1454 C CA . VAL A 1 181 ? 15.411 9.205 -9.616 1.00 86.50 181 VAL A CA 1
ATOM 1455 C C . VAL A 1 181 ? 16.731 9.902 -9.280 1.00 86.50 181 VAL A C 1
ATOM 1457 O O . VAL A 1 181 ? 16.729 10.948 -8.636 1.00 86.50 181 VAL A O 1
ATOM 1460 N N . SER A 1 182 ? 17.856 9.357 -9.747 1.00 84.06 182 SER A N 1
ATOM 1461 C CA . SER A 1 182 ? 19.185 9.949 -9.556 1.00 84.06 182 SER A CA 1
ATOM 1462 C C . SER A 1 182 ? 19.332 11.326 -10.206 1.00 84.06 182 SER A C 1
ATOM 1464 O O . SER A 1 182 ? 20.097 12.140 -9.698 1.00 84.06 182 SER A O 1
ATOM 1466 N N . ASP A 1 183 ? 18.576 11.605 -11.271 1.00 83.19 183 ASP A N 1
ATOM 1467 C CA . ASP A 1 183 ? 18.631 12.888 -11.972 1.00 83.19 183 ASP A CA 1
ATOM 1468 C C . ASP A 1 183 ? 17.806 13.969 -11.245 1.00 83.19 183 ASP A C 1
ATOM 1470 O O . ASP A 1 183 ? 18.083 15.152 -11.402 1.00 83.19 183 ASP A O 1
ATOM 1474 N N . VAL A 1 184 ? 16.833 13.590 -10.402 1.00 81.62 184 VAL A N 1
ATOM 1475 C CA . VAL A 1 184 ? 15.939 14.525 -9.681 1.00 81.62 184 VAL A CA 1
ATOM 1476 C C . VAL A 1 184 ? 16.660 15.374 -8.638 1.00 81.62 184 VAL A C 1
ATOM 1478 O O . VAL A 1 184 ? 16.319 16.540 -8.446 1.00 81.62 184 VAL A O 1
ATOM 1481 N N . GLY A 1 185 ? 17.678 14.813 -7.987 1.00 79.56 185 GLY A N 1
ATOM 1482 C CA . GLY A 1 185 ? 18.382 15.469 -6.888 1.00 79.56 185 GLY A CA 1
ATOM 1483 C C . GLY A 1 185 ? 17.596 15.451 -5.568 1.00 79.56 185 GLY A C 1
ATOM 1484 O O . GLY A 1 185 ? 16.369 15.536 -5.523 1.00 79.56 185 GLY A O 1
ATOM 1485 N N . LEU A 1 186 ? 18.323 15.338 -4.453 1.00 79.94 186 LEU A N 1
ATOM 1486 C CA . LEU A 1 186 ? 17.740 15.150 -3.116 1.00 79.94 186 LEU A CA 1
ATOM 1487 C C . LEU A 1 186 ? 16.917 16.356 -2.631 1.00 79.94 186 LEU A C 1
ATOM 1489 O O . LEU A 1 186 ? 15.927 16.176 -1.923 1.00 79.94 186 LEU A O 1
ATOM 1493 N N . GLU A 1 187 ? 17.294 17.576 -3.016 1.00 81.88 187 GLU A N 1
ATOM 1494 C CA . GLU A 1 187 ? 16.593 18.799 -2.601 1.00 81.88 187 GLU A CA 1
ATOM 1495 C C . GLU A 1 187 ? 15.186 18.890 -3.197 1.00 81.88 187 GLU A C 1
ATOM 1497 O O . GLU A 1 187 ? 14.216 19.137 -2.478 1.00 81.88 187 GLU A O 1
ATOM 1502 N N . VAL A 1 188 ? 15.055 18.611 -4.497 1.00 83.94 188 VAL A N 1
ATOM 1503 C CA . VAL A 1 188 ? 13.761 18.591 -5.192 1.00 83.94 188 VAL A CA 1
ATOM 1504 C C . VAL A 1 188 ? 12.862 17.510 -4.587 1.00 83.94 188 VAL A C 1
ATOM 1506 O O . VAL A 1 188 ? 11.699 17.770 -4.279 1.00 83.94 188 VAL A O 1
ATOM 1509 N N . CYS A 1 189 ? 13.419 16.325 -4.316 1.00 82.75 189 CYS A N 1
ATOM 1510 C CA . CYS A 1 189 ? 12.703 15.223 -3.675 1.00 82.75 189 CYS A CA 1
ATOM 1511 C C . CYS A 1 189 ? 12.154 15.575 -2.281 1.00 82.75 189 CYS A C 1
ATOM 1513 O O . CYS A 1 189 ? 11.033 15.180 -1.953 1.00 82.75 189 CYS A O 1
ATOM 1515 N N . ASN A 1 190 ? 12.923 16.304 -1.464 1.00 84.50 190 ASN A N 1
ATOM 1516 C CA . ASN A 1 190 ? 12.499 16.706 -0.121 1.00 84.50 190 ASN A CA 1
ATOM 1517 C C . ASN A 1 190 ? 11.425 17.801 -0.161 1.00 84.50 190 ASN A C 1
ATOM 1519 O O . ASN A 1 190 ? 10.461 17.741 0.602 1.00 84.50 190 ASN A O 1
ATOM 1523 N N . ASN A 1 191 ? 11.543 18.756 -1.087 1.00 85.81 191 ASN A N 1
ATOM 1524 C CA . ASN A 1 191 ? 10.560 19.830 -1.255 1.00 85.81 191 ASN A CA 1
ATOM 1525 C C . ASN A 1 191 ? 9.222 19.326 -1.825 1.00 85.81 191 ASN A C 1
ATOM 1527 O O . ASN A 1 191 ? 8.177 19.926 -1.582 1.00 85.81 191 ASN A O 1
ATOM 1531 N N . MET A 1 192 ? 9.231 18.203 -2.549 1.00 85.56 192 MET A N 1
ATOM 1532 C CA . MET A 1 192 ? 8.035 17.571 -3.121 1.00 85.56 192 MET A CA 1
ATOM 1533 C C . MET A 1 192 ? 7.351 16.564 -2.181 1.00 85.56 192 MET A C 1
ATOM 1535 O O . MET A 1 192 ? 6.541 15.746 -2.620 1.00 85.56 192 MET A O 1
ATOM 1539 N N . MET A 1 193 ? 7.652 16.591 -0.881 1.00 90.50 193 MET A N 1
ATOM 1540 C CA . MET A 1 193 ? 7.006 15.709 0.089 1.00 90.50 193 MET A CA 1
ATOM 1541 C C . MET A 1 193 ? 5.490 15.963 0.160 1.00 90.50 193 MET A C 1
ATOM 1543 O O . MET A 1 193 ? 5.021 17.100 0.256 1.00 90.50 193 MET A O 1
ATOM 1547 N N . ILE A 1 194 ? 4.706 14.885 0.140 1.00 93.62 194 ILE A N 1
ATOM 1548 C CA . ILE A 1 194 ? 3.252 14.939 0.292 1.00 93.62 194 ILE A CA 1
ATOM 1549 C C . ILE A 1 194 ? 2.890 14.532 1.716 1.00 93.62 194 ILE A C 1
ATOM 1551 O O . ILE A 1 194 ? 3.171 13.413 2.138 1.00 93.62 194 ILE A O 1
ATOM 1555 N N . THR A 1 195 ? 2.214 15.412 2.445 1.00 95.62 195 THR A N 1
ATOM 1556 C CA . THR A 1 195 ? 1.649 15.090 3.756 1.00 95.62 195 THR A CA 1
ATOM 1557 C C . THR A 1 195 ? 0.196 14.668 3.572 1.00 95.62 195 THR A C 1
ATOM 1559 O O . THR A 1 195 ? -0.648 15.460 3.146 1.00 95.62 195 THR A O 1
ATOM 1562 N N . VAL A 1 196 ? -0.099 13.411 3.899 1.00 96.19 196 VAL A N 1
ATOM 1563 C CA . VAL A 1 196 ? -1.424 12.794 3.772 1.00 96.19 196 VAL A CA 1
ATOM 1564 C C . VAL A 1 196 ? -2.009 12.606 5.168 1.00 96.19 196 VAL A C 1
ATOM 1566 O O . VAL A 1 196 ? -1.481 11.827 5.960 1.00 96.19 196 VAL A O 1
ATOM 1569 N N . LYS A 1 197 ? -3.103 13.303 5.488 1.00 96.69 197 LYS A N 1
ATOM 1570 C CA . LYS A 1 197 ? -3.866 13.088 6.727 1.00 96.69 197 LYS A CA 1
ATOM 1571 C C . LYS A 1 197 ? -5.079 12.214 6.446 1.00 96.69 197 LYS A C 1
ATOM 1573 O O . LYS A 1 197 ? -5.952 12.580 5.661 1.00 96.69 197 LYS A O 1
ATOM 1578 N N . VAL A 1 198 ? -5.141 11.088 7.139 1.00 96.94 198 VAL A N 1
ATOM 1579 C CA . VAL A 1 198 ? -6.214 10.100 7.049 1.00 96.94 198 VAL A CA 1
ATOM 1580 C C . VAL A 1 198 ? -7.011 10.131 8.348 1.00 96.94 198 VAL A C 1
ATOM 1582 O O . VAL A 1 198 ? -6.445 9.925 9.420 1.00 96.94 198 VAL A O 1
ATOM 1585 N N . GLY A 1 199 ? -8.310 10.401 8.264 1.00 95.88 199 GLY A N 1
ATOM 1586 C CA . GLY A 1 199 ? -9.250 10.233 9.366 1.00 95.88 199 GLY A CA 1
ATOM 1587 C C . GLY A 1 199 ? -9.573 8.754 9.566 1.00 95.88 199 GLY A C 1
ATOM 1588 O O . GLY A 1 199 ? -9.774 8.022 8.599 1.00 95.88 199 GLY A O 1
ATOM 1589 N N . VAL A 1 200 ? -9.592 8.308 10.819 1.00 95.81 200 VAL A N 1
ATOM 1590 C CA . VAL A 1 200 ? -9.889 6.929 11.210 1.00 95.81 200 VAL A CA 1
ATOM 1591 C C . VAL A 1 200 ? -10.914 6.967 12.325 1.00 95.81 200 VAL A C 1
ATOM 1593 O O . VAL A 1 200 ? -10.615 7.407 13.439 1.00 95.81 200 VAL A O 1
ATOM 1596 N N . LYS A 1 201 ? -12.110 6.457 12.037 1.00 94.81 201 LYS A N 1
ATOM 1597 C CA . LYS A 1 201 ? -13.211 6.410 12.995 1.00 94.81 201 LYS A CA 1
ATOM 1598 C C . LYS A 1 201 ? -13.518 4.975 13.389 1.00 94.81 201 LYS A C 1
ATOM 1600 O O . LYS A 1 201 ? -13.729 4.119 12.529 1.00 94.81 201 LYS A O 1
ATOM 1605 N N . ASN A 1 202 ? -13.584 4.741 14.695 1.00 94.38 202 ASN A N 1
ATOM 1606 C CA . ASN A 1 202 ? -14.079 3.502 15.271 1.00 94.38 202 ASN A CA 1
ATOM 1607 C C . ASN A 1 202 ? -15.614 3.558 15.341 1.00 94.38 202 ASN A C 1
ATOM 1609 O O . ASN A 1 202 ? -16.176 4.321 16.121 1.00 94.38 202 ASN A O 1
ATOM 1613 N N . GLY A 1 203 ? -16.288 2.792 14.486 1.00 91.38 203 GLY A N 1
ATOM 1614 C CA . GLY A 1 203 ? -17.747 2.755 14.380 1.00 91.38 203 GLY A CA 1
ATOM 1615 C C . GLY A 1 203 ? -18.427 1.656 15.198 1.00 91.38 203 GLY A C 1
ATOM 1616 O O . GLY A 1 203 ? -19.645 1.547 15.120 1.00 91.38 203 GLY A O 1
ATOM 1617 N N . GLY A 1 204 ? -17.682 0.827 15.930 1.00 88.94 204 GLY A N 1
ATOM 1618 C CA . GLY A 1 204 ? -18.266 -0.217 16.778 1.00 88.94 204 GLY A CA 1
ATOM 1619 C C . GLY A 1 204 ? -18.203 0.098 18.270 1.00 88.94 204 GLY A C 1
ATOM 1620 O O . GLY A 1 204 ? -17.767 1.168 18.693 1.00 88.94 204 GLY A O 1
ATOM 1621 N N . GLU A 1 205 ? -18.656 -0.870 19.062 1.00 87.38 205 GLU A N 1
ATOM 1622 C CA . GLU A 1 205 ? -18.943 -0.720 20.497 1.00 87.38 205 GLU A CA 1
ATOM 1623 C C . GLU A 1 205 ? -17.729 -0.957 21.404 1.00 87.38 205 GLU A C 1
ATOM 1625 O O . GLU A 1 205 ? -17.792 -0.726 22.608 1.00 87.38 205 GLU A O 1
ATOM 1630 N N . MET A 1 206 ? -16.609 -1.422 20.844 1.00 85.06 206 MET A N 1
ATOM 1631 C CA . MET A 1 206 ? -15.421 -1.790 21.611 1.00 85.06 206 MET A CA 1
ATOM 1632 C C . MET A 1 206 ? -14.198 -0.969 21.215 1.00 85.06 206 MET A C 1
ATOM 1634 O O . MET A 1 206 ? -13.967 -0.661 20.041 1.00 85.06 206 MET A O 1
ATOM 1638 N N . ALA A 1 207 ? -13.360 -0.686 22.210 1.00 86.44 207 ALA A N 1
ATOM 1639 C CA . ALA A 1 207 ? -12.038 -0.124 21.998 1.00 86.44 207 ALA A CA 1
ATOM 1640 C C . ALA A 1 207 ? -11.110 -1.135 21.308 1.00 86.44 207 ALA A C 1
ATOM 1642 O O . ALA A 1 207 ? -11.121 -2.339 21.597 1.00 86.44 207 ALA A O 1
ATOM 1643 N N . GLY A 1 208 ? -10.262 -0.647 20.405 1.00 82.56 208 GLY A N 1
ATOM 1644 C CA . GLY A 1 208 ? -9.393 -1.507 19.613 1.00 82.56 208 GLY A CA 1
ATOM 1645 C C . GLY A 1 208 ? -8.122 -0.822 19.132 1.00 82.56 208 GLY A C 1
ATOM 1646 O O . GLY A 1 208 ? -8.093 0.381 18.868 1.00 82.56 208 GLY A O 1
ATOM 1647 N N . LYS A 1 209 ? -7.063 -1.629 19.004 1.00 84.75 209 LYS A N 1
ATOM 1648 C CA . LYS A 1 209 ? -5.829 -1.255 18.310 1.00 84.75 209 LYS A CA 1
ATOM 1649 C C . LYS A 1 209 ? -5.946 -1.666 16.854 1.00 84.75 209 LYS A C 1
ATOM 1651 O O . LYS A 1 209 ? -6.182 -2.841 16.579 1.00 84.75 209 LYS A O 1
ATOM 1656 N N . HIS A 1 210 ? -5.704 -0.723 15.954 1.00 86.81 210 HIS A N 1
ATOM 1657 C CA . HIS A 1 210 ? -5.887 -0.910 14.527 1.00 86.81 210 HIS A CA 1
ATOM 1658 C C . HIS A 1 210 ? -4.706 -0.375 13.713 1.00 86.81 210 HIS A C 1
ATOM 1660 O O . HIS A 1 210 ? -4.387 0.814 13.797 1.00 86.81 210 HIS A O 1
ATOM 1666 N N . PRO A 1 211 ? -4.027 -1.224 12.922 1.00 91.06 211 PRO A N 1
ATOM 1667 C CA . PRO A 1 211 ? -3.020 -0.770 11.977 1.00 91.06 211 PRO A CA 1
ATOM 1668 C C . PRO A 1 211 ? -3.682 -0.198 10.718 1.00 91.06 211 PRO A C 1
ATOM 1670 O O . PRO A 1 211 ? -4.423 -0.885 10.008 1.00 91.06 211 PRO A O 1
ATOM 1673 N N . VAL A 1 212 ? -3.367 1.057 10.419 1.00 93.00 212 VAL A N 1
ATOM 1674 C CA . VAL A 1 212 ? -3.731 1.752 9.182 1.00 93.00 212 VAL A CA 1
ATOM 1675 C C . VAL A 1 212 ? -2.604 1.538 8.181 1.00 93.00 212 VAL A C 1
ATOM 1677 O O . VAL A 1 212 ? -1.451 1.852 8.478 1.00 93.00 212 VAL A O 1
ATOM 1680 N N . LEU A 1 213 ? -2.935 0.984 7.015 1.00 93.25 213 LEU A N 1
ATOM 1681 C CA . LEU A 1 213 ? -2.000 0.748 5.916 1.00 93.25 213 LEU A CA 1
ATOM 1682 C C . LEU A 1 213 ? -2.309 1.732 4.790 1.00 93.25 213 LEU A C 1
ATOM 1684 O O . LEU A 1 213 ? -3.439 1.751 4.303 1.00 93.25 213 LEU A O 1
ATOM 1688 N N . LEU A 1 214 ? -1.311 2.509 4.377 1.00 95.38 214 LEU A N 1
ATOM 1689 C CA . LEU A 1 214 ? -1.394 3.386 3.217 1.00 95.38 214 LEU A CA 1
ATOM 1690 C C . LEU A 1 214 ? -0.671 2.714 2.050 1.00 95.38 214 LEU A C 1
ATOM 1692 O O . LEU A 1 214 ? 0.520 2.395 2.143 1.00 95.38 214 LEU A O 1
ATOM 1696 N N . PHE A 1 215 ? -1.392 2.492 0.956 1.00 95.50 215 PHE A N 1
ATOM 1697 C CA . PHE A 1 215 ? -0.836 1.940 -0.274 1.00 95.50 215 PHE A CA 1
ATOM 1698 C C . PHE A 1 215 ? -0.811 2.983 -1.387 1.00 95.50 215 PHE A C 1
ATOM 1700 O O . PHE A 1 215 ? -1.574 3.944 -1.381 1.00 95.50 215 PHE A O 1
ATOM 1707 N N . LEU A 1 216 ? 0.047 2.742 -2.370 1.00 94.38 216 LEU A N 1
ATOM 1708 C CA . LEU A 1 216 ? 0.112 3.467 -3.628 1.00 94.38 216 LEU A CA 1
ATOM 1709 C C . LEU A 1 216 ? -0.113 2.492 -4.782 1.00 94.38 216 LEU A C 1
ATOM 1711 O O . LEU A 1 216 ? 0.502 1.421 -4.829 1.00 94.38 216 LEU A O 1
ATOM 1715 N N . ARG A 1 217 ? -0.975 2.873 -5.720 1.00 93.44 217 ARG A N 1
ATOM 1716 C CA . ARG A 1 217 ? -1.272 2.126 -6.944 1.00 93.44 217 ARG A CA 1
ATOM 1717 C C . ARG A 1 217 ? -1.115 3.033 -8.151 1.00 93.44 217 ARG A C 1
ATOM 1719 O O . ARG A 1 217 ? -1.631 4.142 -8.159 1.00 93.44 217 ARG A O 1
ATOM 1726 N N . HIS A 1 218 ? -0.443 2.550 -9.185 1.00 91.19 218 HIS A N 1
ATOM 1727 C CA . HIS A 1 218 ? -0.413 3.230 -10.474 1.00 91.19 218 HIS A CA 1
ATOM 1728 C C . HIS A 1 218 ? -1.669 2.853 -11.289 1.00 91.19 218 HIS A C 1
ATOM 1730 O O . HIS A 1 218 ? -2.174 1.735 -11.187 1.00 91.19 218 HIS A O 1
ATOM 1736 N N . SER A 1 219 ? -2.193 3.782 -12.093 1.00 87.62 219 SER A N 1
ATOM 1737 C CA . SER A 1 219 ? -3.319 3.543 -13.018 1.00 87.62 219 SER A CA 1
ATOM 1738 C C . SER A 1 219 ? -2.993 2.514 -14.109 1.00 87.62 219 SER A C 1
ATOM 1740 O O . SER A 1 219 ? -3.777 1.599 -14.342 1.00 87.62 219 SER A O 1
ATOM 1742 N N . ASN A 1 220 ? -1.827 2.637 -14.749 1.00 78.00 220 ASN A N 1
ATOM 1743 C CA . ASN A 1 220 ? -1.267 1.609 -15.628 1.00 78.00 220 ASN A CA 1
ATOM 1744 C C . ASN A 1 220 ? -1.081 0.260 -14.923 1.00 78.00 220 ASN A C 1
ATOM 1746 O O . ASN A 1 220 ? -0.532 0.171 -13.827 1.00 78.00 220 ASN A O 1
ATOM 1750 N N . THR A 1 221 ? -1.488 -0.796 -15.622 1.00 64.56 221 THR A N 1
ATOM 1751 C CA . THR A 1 221 ? -1.461 -2.190 -15.160 1.00 64.56 221 THR A CA 1
ATOM 1752 C C . THR A 1 221 ? -0.561 -3.077 -16.021 1.00 64.56 221 THR A C 1
ATOM 1754 O O . THR A 1 221 ? -0.710 -4.297 -16.014 1.00 64.56 221 THR A O 1
ATOM 1757 N N . VAL A 1 222 ? 0.380 -2.475 -16.759 1.00 73.69 222 VAL A N 1
ATOM 1758 C CA . VAL A 1 222 ? 1.402 -3.208 -17.523 1.00 73.69 222 VAL A CA 1
ATOM 1759 C C . VAL A 1 222 ? 2.158 -4.144 -16.573 1.00 73.69 222 VAL A C 1
ATOM 1761 O O . VAL A 1 222 ? 2.441 -3.753 -15.442 1.00 73.69 222 VAL A O 1
ATOM 1764 N N . ASP A 1 223 ? 2.521 -5.347 -17.034 1.00 69.56 223 ASP A N 1
ATOM 1765 C CA . ASP A 1 223 ? 3.177 -6.410 -16.242 1.00 69.56 223 ASP A CA 1
ATOM 1766 C C . ASP A 1 223 ? 4.438 -5.940 -15.470 1.00 69.56 223 ASP A C 1
ATOM 1768 O O . ASP A 1 223 ? 4.873 -6.564 -14.499 1.00 69.56 223 ASP A O 1
ATOM 1772 N N . GLU A 1 224 ? 5.030 -4.810 -15.865 1.00 77.31 224 GLU A N 1
ATOM 1773 C CA . GLU A 1 224 ? 6.186 -4.200 -15.210 1.00 77.31 224 GLU A CA 1
ATOM 1774 C C . GLU A 1 224 ? 5.868 -3.296 -14.010 1.00 77.31 224 GLU A C 1
ATOM 1776 O O . GLU A 1 224 ? 6.768 -2.978 -13.223 1.00 77.31 224 GLU A O 1
ATOM 1781 N N . VAL A 1 225 ? 4.627 -2.849 -13.861 1.00 84.50 225 VAL A N 1
ATOM 1782 C CA . VAL A 1 225 ? 4.248 -1.871 -12.844 1.00 84.50 225 VAL A CA 1
ATOM 1783 C C . VAL A 1 225 ? 3.662 -2.600 -11.630 1.00 84.50 225 VAL A C 1
ATOM 1785 O O . VAL A 1 225 ? 2.794 -3.463 -11.785 1.00 84.50 225 VAL A O 1
ATOM 1788 N N . PRO A 1 226 ? 4.117 -2.296 -10.397 1.00 87.56 226 PRO A N 1
ATOM 1789 C CA . PRO A 1 226 ? 3.497 -2.846 -9.199 1.00 87.56 226 PRO A CA 1
ATOM 1790 C C . PRO A 1 226 ? 2.012 -2.467 -9.119 1.00 87.56 226 PRO A C 1
ATOM 1792 O O . PRO A 1 226 ? 1.649 -1.298 -9.224 1.00 87.56 226 PRO A O 1
ATOM 1795 N N . ARG A 1 227 ? 1.154 -3.450 -8.849 1.00 87.69 227 ARG A N 1
ATOM 1796 C CA . ARG A 1 227 ? -0.299 -3.270 -8.703 1.00 87.69 227 ARG A CA 1
ATOM 1797 C C . ARG A 1 227 ? -0.664 -2.442 -7.480 1.00 87.69 227 ARG A C 1
AT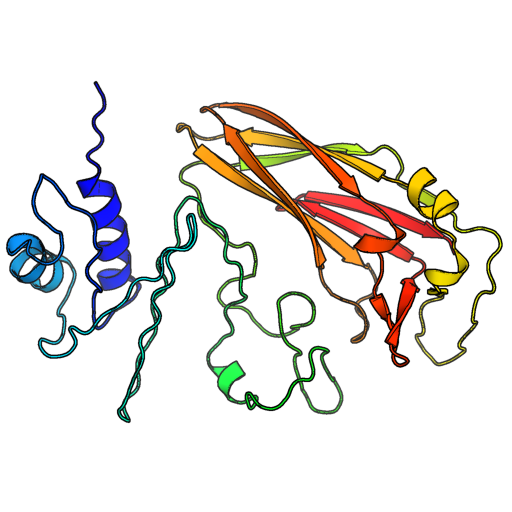OM 1799 O O . ARG A 1 227 ? -1.587 -1.640 -7.527 1.00 87.69 227 ARG A O 1
ATOM 1806 N N . LYS A 1 228 ? 0.034 -2.676 -6.372 1.00 90.06 228 LYS A N 1
ATOM 1807 C CA . LYS A 1 228 ? -0.049 -1.872 -5.152 1.00 90.06 228 LYS A CA 1
ATOM 1808 C C . LYS A 1 228 ? 1.256 -2.007 -4.377 1.00 90.06 228 LYS A C 1
ATOM 1810 O O . LYS A 1 228 ? 1.824 -3.097 -4.317 1.00 90.06 228 LYS A O 1
ATOM 1815 N N . THR A 1 229 ? 1.715 -0.924 -3.768 1.00 91.25 229 THR A N 1
ATOM 1816 C CA . THR A 1 229 ? 2.912 -0.890 -2.919 1.00 91.25 229 THR A CA 1
ATOM 1817 C C . THR A 1 229 ? 2.537 -0.267 -1.585 1.00 91.25 229 THR A C 1
ATOM 1819 O O . THR A 1 229 ? 1.888 0.773 -1.559 1.00 91.25 229 THR A O 1
ATOM 1822 N N . LEU A 1 230 ? 2.899 -0.908 -0.474 1.00 92.38 230 LEU A N 1
ATOM 1823 C CA . LEU A 1 230 ? 2.743 -0.314 0.851 1.00 92.38 230 LEU A CA 1
ATOM 1824 C C . LEU A 1 230 ? 3.767 0.814 1.000 1.00 92.38 230 LEU A C 1
ATOM 1826 O O . LEU A 1 230 ? 4.962 0.553 0.882 1.00 92.38 230 LEU A O 1
ATOM 1830 N N . ILE A 1 231 ? 3.300 2.033 1.262 1.00 93.19 231 ILE A N 1
ATOM 1831 C CA . ILE A 1 231 ? 4.171 3.207 1.433 1.00 93.19 231 ILE A CA 1
ATOM 1832 C C . ILE A 1 231 ? 4.347 3.589 2.901 1.00 93.19 231 ILE A C 1
ATOM 1834 O O . ILE A 1 231 ? 5.330 4.212 3.274 1.00 93.19 231 ILE A O 1
ATOM 1838 N N . GLY A 1 232 ? 3.411 3.193 3.761 1.00 90.44 232 GLY A N 1
ATOM 1839 C CA . GLY A 1 232 ? 3.528 3.437 5.189 1.00 90.44 232 GLY A CA 1
ATOM 1840 C C . GLY A 1 232 ? 2.444 2.734 5.980 1.00 90.44 232 GLY A C 1
ATOM 1841 O O . GLY A 1 232 ? 1.369 2.417 5.466 1.00 90.44 232 GLY A O 1
ATOM 1842 N N . PHE A 1 233 ? 2.723 2.496 7.256 1.00 92.88 233 PHE A N 1
ATOM 1843 C CA . PHE A 1 233 ? 1.725 2.010 8.192 1.00 92.88 233 PHE A CA 1
ATOM 1844 C C . PHE A 1 233 ? 1.911 2.639 9.564 1.00 92.88 233 PHE A C 1
ATOM 1846 O O . PHE A 1 233 ? 3.032 2.896 10.000 1.00 92.88 233 PHE A O 1
ATOM 1853 N N . LYS A 1 234 ? 0.798 2.883 10.253 1.00 91.25 234 LYS A N 1
ATOM 1854 C CA . LYS A 1 234 ? 0.785 3.378 11.632 1.00 91.25 234 LYS A CA 1
ATOM 1855 C C . LYS A 1 234 ? -0.324 2.681 12.400 1.00 91.25 234 LYS A C 1
ATOM 1857 O O . LYS A 1 234 ? -1.409 2.457 11.874 1.00 91.25 234 LYS A O 1
ATOM 1862 N N . SER A 1 235 ? -0.041 2.308 13.642 1.00 89.94 235 SER A N 1
ATOM 1863 C CA . SER A 1 235 ? -1.048 1.725 14.529 1.00 89.94 235 SER A CA 1
ATOM 1864 C C . SER A 1 235 ? -1.702 2.811 15.365 1.00 89.94 235 SER A C 1
ATOM 1866 O O . SER A 1 235 ? -0.994 3.604 15.981 1.00 89.94 235 SER A O 1
ATOM 1868 N N . VAL A 1 236 ? -3.029 2.802 15.432 1.00 90.94 236 VAL A N 1
ATOM 1869 C CA . VAL A 1 236 ? -3.812 3.678 16.308 1.00 90.94 236 VAL A CA 1
ATOM 1870 C C . VAL A 1 236 ? -4.564 2.859 17.345 1.00 90.94 236 VAL A C 1
ATOM 1872 O O . VAL A 1 236 ? -4.973 1.734 17.070 1.00 90.94 236 VAL A O 1
ATOM 1875 N N . ASN A 1 237 ? -4.749 3.426 18.532 1.00 90.69 237 ASN A N 1
ATOM 1876 C CA . ASN A 1 237 ? -5.676 2.910 19.532 1.00 90.69 237 ASN A CA 1
ATOM 1877 C C . ASN A 1 237 ? -6.870 3.859 19.571 1.00 90.69 237 ASN A C 1
ATOM 1879 O O . ASN A 1 237 ? -6.679 5.067 19.702 1.00 90.69 237 ASN A O 1
ATOM 1883 N N . LEU A 1 238 ? -8.075 3.320 19.420 1.00 91.56 238 LEU A N 1
ATOM 1884 C CA . LEU A 1 238 ? -9.306 4.099 19.393 1.00 91.56 238 LEU A CA 1
ATOM 1885 C C . LEU A 1 238 ? -10.341 3.478 20.322 1.00 91.56 238 LEU A C 1
ATOM 1887 O O . LEU A 1 238 ? -10.612 2.278 20.234 1.00 91.56 238 LEU A O 1
ATOM 1891 N N . GLU A 1 239 ? -10.948 4.321 21.149 1.00 92.88 239 GLU A N 1
ATOM 1892 C CA . GLU A 1 239 ? -12.146 3.993 21.921 1.00 92.88 239 GLU A CA 1
ATOM 1893 C C . GLU A 1 239 ? -13.366 3.835 21.002 1.00 92.88 239 GLU A C 1
ATOM 1895 O O . GLU A 1 239 ? -13.326 4.208 19.825 1.00 92.88 239 GLU A O 1
ATOM 1900 N N . ALA A 1 240 ? -14.448 3.259 21.523 1.00 92.56 240 ALA A N 1
ATOM 1901 C CA . ALA A 1 240 ? -15.709 3.118 20.796 1.00 92.56 240 ALA A CA 1
ATOM 1902 C C . ALA A 1 240 ? -16.258 4.495 20.371 1.00 92.56 240 ALA A C 1
ATOM 1904 O O . ALA A 1 240 ? -16.269 5.438 21.161 1.00 92.56 240 ALA A O 1
ATOM 1905 N N . GLY A 1 241 ? -16.673 4.640 19.110 1.00 91.06 241 GLY A N 1
ATOM 1906 C CA . GLY A 1 241 ? -17.201 5.900 18.563 1.00 91.06 241 GLY A CA 1
ATOM 1907 C C . GLY A 1 241 ? -16.169 7.011 18.308 1.00 91.06 241 GLY A C 1
ATOM 1908 O O . GLY A 1 241 ? -16.509 8.020 17.684 1.00 91.06 241 GLY A O 1
ATOM 1909 N N . ALA A 1 242 ? -14.917 6.850 18.751 1.00 93.50 242 ALA A N 1
ATOM 1910 C CA . ALA A 1 242 ? -13.887 7.878 18.636 1.00 93.50 242 ALA A CA 1
ATOM 1911 C C . ALA A 1 242 ? -13.341 8.017 17.202 1.00 93.50 242 ALA A C 1
ATOM 1913 O O . ALA A 1 242 ? -13.304 7.060 16.423 1.00 93.50 242 ALA A O 1
ATOM 1914 N N . ASN A 1 243 ? -12.866 9.220 16.871 1.00 94.62 243 ASN A N 1
ATOM 1915 C CA . ASN A 1 243 ? -12.202 9.537 15.608 1.00 94.62 243 ASN A CA 1
ATOM 1916 C C . ASN A 1 243 ? -10.805 10.112 15.876 1.00 94.62 243 ASN A C 1
ATOM 1918 O O . ASN A 1 243 ? -10.632 10.923 16.785 1.00 94.62 243 ASN A O 1
ATOM 1922 N N . THR A 1 244 ? -9.817 9.715 15.078 1.00 95.19 244 THR A N 1
ATOM 1923 C CA . THR A 1 244 ? -8.455 10.260 15.124 1.00 95.19 244 THR A CA 1
ATOM 1924 C C . THR A 1 244 ? -7.919 10.511 13.722 1.00 95.19 244 THR A C 1
ATOM 1926 O O . THR A 1 244 ? -8.420 9.959 12.747 1.00 95.19 244 THR A O 1
ATOM 1929 N N . HIS A 1 245 ? -6.874 11.326 13.620 1.00 95.81 245 HIS A N 1
ATOM 1930 C CA . HIS A 1 245 ? -6.191 11.594 12.361 1.00 95.81 245 HIS A CA 1
ATOM 1931 C C . HIS A 1 245 ? -4.785 11.003 12.389 1.00 95.81 245 HIS A C 1
ATOM 1933 O O . HIS A 1 245 ? -4.019 11.214 13.329 1.00 95.81 245 HIS A O 1
ATOM 1939 N N . VAL A 1 246 ? -4.434 10.289 11.326 1.00 95.88 246 VAL A N 1
ATOM 1940 C CA . VAL A 1 246 ? -3.110 9.715 11.110 1.00 95.88 246 VAL A CA 1
ATOM 1941 C C . VAL A 1 246 ? -2.446 10.444 9.958 1.00 95.88 246 VAL A C 1
ATOM 1943 O O . VAL A 1 246 ? -2.962 10.465 8.844 1.00 95.88 246 VAL A O 1
ATOM 1946 N N . THR A 1 247 ? -1.286 11.028 10.226 1.00 96.81 247 THR A N 1
ATOM 1947 C CA . THR A 1 247 ? -0.485 11.715 9.210 1.00 96.81 247 THR A CA 1
ATOM 1948 C C . THR A 1 247 ? 0.562 10.769 8.632 1.00 96.81 247 THR A C 1
ATOM 1950 O O . THR A 1 247 ? 1.265 10.098 9.393 1.00 96.81 247 THR A O 1
ATOM 1953 N N . PHE A 1 248 ? 0.704 10.741 7.311 1.00 96.06 248 PHE A N 1
ATOM 1954 C CA . PHE A 1 248 ? 1.754 10.034 6.584 1.00 96.06 248 PHE A CA 1
ATOM 1955 C C . PHE A 1 248 ? 2.564 11.016 5.744 1.00 96.06 248 PHE A C 1
ATOM 1957 O O . PHE A 1 248 ? 1.992 11.831 5.022 1.00 96.06 248 PHE A O 1
ATOM 1964 N N . ASP A 1 249 ? 3.885 10.885 5.812 1.00 94.62 249 ASP A N 1
ATOM 1965 C CA . ASP A 1 249 ? 4.816 11.676 5.017 1.00 94.62 249 ASP A CA 1
ATOM 1966 C C . ASP A 1 249 ? 5.264 10.833 3.826 1.00 94.62 249 ASP A C 1
ATOM 1968 O O . ASP A 1 249 ? 5.957 9.823 3.966 1.00 94.62 249 ASP A O 1
ATOM 1972 N N . VAL A 1 250 ? 4.791 11.206 2.642 1.00 94.25 250 VAL A N 1
ATOM 1973 C CA . VAL A 1 250 ? 4.996 10.460 1.407 1.00 94.25 250 VAL A CA 1
ATOM 1974 C C . VAL A 1 250 ? 6.062 11.162 0.579 1.00 94.25 250 VAL A C 1
ATOM 1976 O O . VAL A 1 250 ? 5.844 12.256 0.063 1.00 94.25 250 VAL A O 1
ATOM 1979 N N . LYS A 1 251 ? 7.219 10.514 0.430 1.00 92.44 251 LYS A N 1
ATOM 1980 C CA . LYS A 1 251 ? 8.333 11.009 -0.382 1.00 92.44 251 LYS A CA 1
ATOM 1981 C C . LYS A 1 251 ? 8.236 10.454 -1.807 1.00 92.44 251 LYS A C 1
ATOM 1983 O O . LYS A 1 251 ? 8.333 9.234 -1.967 1.00 92.44 251 LYS A O 1
ATOM 1988 N N . PRO A 1 252 ? 8.086 11.290 -2.851 1.00 91.25 252 PRO A N 1
ATOM 1989 C CA . PRO A 1 252 ? 7.965 10.803 -4.226 1.00 91.25 252 PRO A CA 1
ATOM 1990 C C . PRO A 1 252 ? 9.149 9.942 -4.680 1.00 91.25 252 PRO A C 1
ATOM 1992 O O . PRO A 1 252 ? 8.956 8.839 -5.184 1.00 91.25 252 PRO A O 1
ATOM 1995 N N . CYS A 1 253 ? 10.374 10.383 -4.396 1.00 88.88 253 CYS A N 1
ATOM 1996 C CA . CYS A 1 253 ? 11.606 9.692 -4.790 1.00 88.88 253 CYS A CA 1
ATOM 1997 C C . CYS A 1 253 ? 11.902 8.395 -4.023 1.00 88.88 253 CYS A C 1
ATOM 1999 O O . CYS A 1 253 ? 12.886 7.728 -4.317 1.00 88.88 253 CYS A O 1
ATOM 2001 N N . GLU A 1 254 ? 11.065 8.024 -3.057 1.00 89.69 254 GLU A N 1
ATOM 2002 C CA . GLU A 1 254 ? 11.133 6.730 -2.374 1.00 89.69 254 GLU A CA 1
ATOM 2003 C C . GLU A 1 254 ? 9.911 5.889 -2.757 1.00 89.69 254 GLU A C 1
ATOM 2005 O O . GLU A 1 254 ? 10.031 4.785 -3.288 1.00 89.69 254 GLU A O 1
ATOM 2010 N N . HIS A 1 255 ? 8.717 6.453 -2.574 1.00 91.94 255 HIS A N 1
ATOM 2011 C CA . HIS A 1 255 ? 7.459 5.717 -2.641 1.00 91.94 255 HIS A CA 1
ATOM 2012 C C . HIS A 1 255 ? 6.869 5.573 -4.050 1.00 91.94 255 HIS A C 1
ATOM 2014 O O . HIS A 1 255 ? 6.193 4.578 -4.309 1.00 91.94 255 HIS A O 1
ATOM 2020 N N . PHE A 1 256 ? 7.110 6.523 -4.963 1.00 90.88 256 PHE A N 1
ATOM 2021 C CA . PHE A 1 256 ? 6.598 6.473 -6.346 1.00 90.88 256 PHE A CA 1
ATOM 2022 C C . PHE A 1 256 ? 7.565 5.762 -7.305 1.00 90.88 256 PHE A C 1
ATOM 2024 O O . PHE A 1 256 ? 7.320 5.696 -8.510 1.00 90.88 256 PHE A O 1
ATOM 2031 N N . THR A 1 257 ? 8.659 5.214 -6.775 1.00 89.69 257 THR A N 1
ATOM 2032 C CA . THR A 1 257 ? 9.735 4.635 -7.576 1.00 89.69 257 THR A CA 1
ATOM 2033 C C . THR A 1 257 ? 9.491 3.173 -7.935 1.00 89.69 257 THR A C 1
ATOM 2035 O O . THR A 1 257 ? 8.929 2.382 -7.168 1.00 89.69 257 THR A O 1
ATOM 2038 N N . ARG A 1 258 ? 9.983 2.777 -9.110 1.00 88.31 258 ARG A N 1
ATOM 2039 C CA . ARG A 1 258 ? 10.156 1.374 -9.499 1.00 88.31 258 ARG A CA 1
ATOM 2040 C C . ARG A 1 258 ? 11.523 1.161 -10.133 1.00 88.31 258 ARG A C 1
ATOM 2042 O O . ARG A 1 258 ? 12.091 2.069 -10.722 1.00 88.31 258 ARG A O 1
ATOM 2049 N N . ALA A 1 259 ? 12.023 -0.068 -10.084 1.00 87.25 259 ALA A N 1
ATOM 2050 C CA . ALA A 1 259 ? 13.175 -0.456 -10.891 1.00 87.25 259 ALA A CA 1
ATOM 2051 C C . ALA A 1 259 ? 12.738 -0.737 -12.339 1.00 87.25 259 ALA A C 1
ATOM 2053 O O . ALA A 1 259 ? 11.762 -1.468 -12.562 1.00 87.25 259 ALA A O 1
ATOM 2054 N N . ASN A 1 260 ? 13.459 -0.184 -13.314 1.00 84.62 260 ASN A N 1
ATOM 2055 C CA . ASN A 1 260 ? 13.339 -0.564 -14.722 1.00 84.62 260 ASN A CA 1
ATOM 2056 C C . ASN A 1 260 ? 14.109 -1.876 -15.009 1.00 84.62 260 ASN A C 1
ATOM 2058 O O . ASN A 1 260 ? 14.675 -2.491 -14.102 1.00 84.62 260 ASN A O 1
ATOM 2062 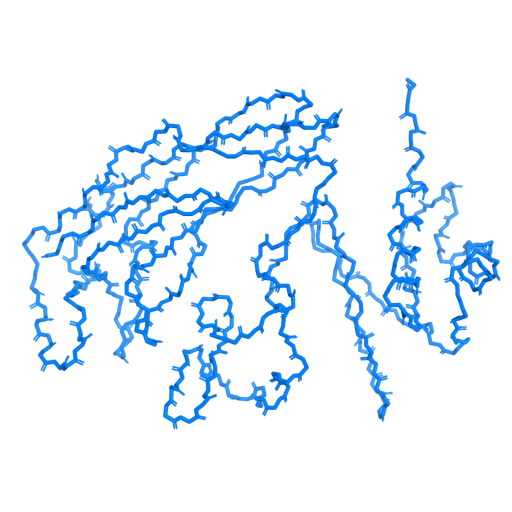N N . ARG A 1 261 ? 14.136 -2.324 -16.273 1.00 82.88 261 ARG A N 1
ATOM 2063 C CA . ARG A 1 261 ? 14.861 -3.546 -16.684 1.00 82.88 261 ARG A CA 1
ATOM 2064 C C . ARG A 1 261 ? 16.376 -3.469 -16.455 1.00 82.88 261 ARG A C 1
ATOM 2066 O O . ARG A 1 261 ? 16.995 -4.502 -16.235 1.00 82.88 261 ARG A O 1
ATOM 2073 N N . ASN A 1 262 ? 16.942 -2.264 -16.447 1.00 84.69 262 ASN A N 1
ATOM 2074 C CA . ASN A 1 262 ? 18.366 -2.019 -16.209 1.00 84.69 262 ASN A CA 1
ATOM 2075 C C . ASN A 1 262 ? 18.703 -1.917 -14.710 1.00 84.69 262 ASN A C 1
ATOM 2077 O O . ASN A 1 262 ? 19.852 -1.677 -14.355 1.00 84.69 262 ASN A O 1
ATOM 2081 N N . GLY A 1 263 ? 17.712 -2.062 -13.822 1.00 84.06 263 GLY A N 1
ATOM 2082 C CA . GLY A 1 263 ? 17.886 -1.904 -12.377 1.00 84.06 263 GLY A CA 1
ATOM 2083 C C . GLY A 1 263 ? 17.941 -0.448 -11.904 1.00 84.06 263 GLY A C 1
ATOM 2084 O O . GLY A 1 263 ? 18.100 -0.203 -10.712 1.00 84.06 263 GLY A O 1
ATOM 2085 N N . THR A 1 264 ? 17.770 0.525 -12.800 1.00 87.44 264 THR A N 1
ATOM 2086 C CA . THR A 1 264 ? 17.705 1.944 -12.445 1.00 87.44 264 THR A CA 1
ATOM 2087 C C . THR A 1 264 ? 16.349 2.269 -11.827 1.00 87.44 264 THR A C 1
ATOM 2089 O O . THR A 1 264 ? 15.309 1.826 -12.325 1.00 87.44 264 THR A O 1
ATOM 2092 N N . LEU A 1 265 ? 16.351 3.061 -10.754 1.00 88.56 265 LEU A N 1
ATOM 2093 C CA . LEU A 1 265 ? 15.128 3.568 -10.143 1.00 88.56 265 LEU A CA 1
ATOM 2094 C C . LEU A 1 265 ? 14.548 4.695 -10.993 1.00 88.56 265 LEU A C 1
ATOM 2096 O O . LEU A 1 265 ? 15.223 5.688 -11.272 1.00 88.56 265 LEU A O 1
ATOM 2100 N N . VAL A 1 266 ? 13.291 4.529 -11.383 1.00 88.38 266 VAL A N 1
ATOM 2101 C CA . VAL A 1 266 ? 12.539 5.482 -12.191 1.00 88.38 266 VAL A CA 1
ATOM 2102 C C . VAL A 1 266 ? 11.195 5.805 -11.546 1.00 88.38 266 VAL A C 1
ATOM 2104 O O . VAL A 1 266 ? 10.631 4.976 -10.827 1.00 88.38 266 VAL A O 1
ATOM 2107 N N . ILE A 1 267 ? 10.689 7.006 -11.810 1.00 89.06 267 ILE A N 1
ATOM 2108 C CA . ILE A 1 267 ? 9.313 7.419 -11.518 1.00 89.06 267 ILE A CA 1
ATOM 2109 C C . ILE A 1 267 ? 8.590 7.507 -12.855 1.00 89.06 267 ILE A C 1
ATOM 2111 O O . ILE A 1 267 ? 9.105 8.112 -13.795 1.00 89.06 267 ILE A O 1
ATOM 2115 N N . ASP A 1 268 ? 7.424 6.883 -12.942 1.00 88.69 268 ASP A N 1
ATOM 2116 C CA . ASP A 1 268 ? 6.614 6.911 -14.150 1.00 88.69 268 ASP A CA 1
ATOM 2117 C C . ASP A 1 268 ? 5.672 8.119 -14.140 1.00 88.69 268 ASP A C 1
ATOM 2119 O O . ASP A 1 268 ? 5.145 8.528 -13.104 1.00 88.69 268 ASP A O 1
ATOM 2123 N N . GLU A 1 269 ? 5.436 8.681 -15.316 1.00 87.94 269 GLU A N 1
ATOM 2124 C CA . GLU A 1 269 ? 4.388 9.662 -15.530 1.00 87.94 269 GLU A CA 1
ATOM 2125 C C . GLU A 1 269 ? 3.012 8.989 -15.481 1.00 87.94 269 GLU A C 1
ATOM 2127 O O . GLU A 1 269 ? 2.790 7.913 -16.046 1.00 87.94 269 GLU A O 1
ATOM 2132 N N . GLY A 1 270 ? 2.045 9.660 -14.858 1.00 89.38 270 GLY A N 1
ATOM 2133 C CA . GLY A 1 270 ? 0.653 9.253 -14.943 1.00 89.38 270 GLY A CA 1
ATOM 2134 C C . GLY A 1 270 ? -0.131 9.457 -13.661 1.00 89.38 270 GLY A C 1
ATOM 2135 O O . GLY A 1 270 ? 0.259 10.168 -12.734 1.00 89.38 270 GLY A O 1
ATOM 2136 N N . LYS A 1 271 ? -1.307 8.830 -13.630 1.00 93.00 271 LYS A N 1
ATOM 2137 C CA . LYS A 1 271 ? -2.210 8.883 -12.481 1.00 93.00 271 LYS A CA 1
ATOM 2138 C C . LYS A 1 271 ? -1.883 7.765 -11.502 1.00 93.00 271 LYS A C 1
ATOM 2140 O O . LYS A 1 271 ? -1.848 6.593 -11.885 1.00 93.00 271 LYS A O 1
ATOM 2145 N N . TYR A 1 272 ? -1.724 8.137 -10.247 1.00 94.31 272 TYR A N 1
ATOM 2146 C CA . TYR A 1 272 ? -1.566 7.265 -9.099 1.00 94.31 272 TYR A CA 1
ATOM 2147 C C . TYR A 1 272 ? -2.771 7.410 -8.168 1.00 94.31 272 TYR A C 1
ATOM 2149 O O . TYR A 1 272 ? -3.452 8.432 -8.160 1.00 94.31 272 TYR A O 1
ATOM 2157 N N . PHE A 1 273 ? -3.012 6.387 -7.362 1.00 95.38 273 PHE A N 1
ATOM 2158 C CA . PHE A 1 273 ? -4.059 6.347 -6.355 1.00 95.38 273 PHE A CA 1
ATOM 2159 C C . PHE A 1 273 ? -3.435 5.974 -5.013 1.00 95.38 273 PHE A C 1
ATOM 2161 O O . PHE A 1 273 ? -2.789 4.930 -4.886 1.00 95.38 273 PHE A O 1
ATOM 2168 N N . LEU A 1 274 ? -3.614 6.841 -4.021 1.00 96.12 274 LEU A N 1
ATOM 2169 C CA . LEU A 1 274 ? -3.379 6.524 -2.619 1.00 96.12 274 LEU A CA 1
ATOM 2170 C C . LEU A 1 274 ? -4.577 5.726 -2.111 1.00 96.12 274 LEU A C 1
ATOM 2172 O O . LEU A 1 274 ? -5.709 6.145 -2.324 1.00 96.12 274 LEU A O 1
ATOM 2176 N N . LEU A 1 275 ? -4.334 4.599 -1.449 1.00 95.56 275 LEU A N 1
ATOM 2177 C CA . LEU A 1 275 ? -5.383 3.680 -1.010 1.00 95.56 275 LEU A CA 1
ATOM 2178 C C . LEU A 1 275 ? -5.306 3.475 0.500 1.00 95.56 275 LEU A C 1
ATOM 2180 O O . LEU A 1 275 ? -4.236 3.136 1.024 1.00 95.56 275 LEU A O 1
ATOM 2184 N N . VAL A 1 276 ? -6.444 3.611 1.180 1.00 94.81 276 VAL A N 1
ATOM 2185 C CA . VAL A 1 276 ? -6.604 3.225 2.587 1.00 94.81 276 VAL A CA 1
ATOM 2186 C C . VAL A 1 276 ? -7.942 2.522 2.766 1.00 94.81 276 VAL A C 1
ATOM 2188 O O . VAL A 1 276 ? -8.995 3.144 2.684 1.00 94.81 276 VAL A O 1
ATOM 2191 N N . GLY A 1 277 ? -7.907 1.221 3.058 1.00 89.56 277 GLY A N 1
ATOM 2192 C CA . GLY A 1 277 ? -9.136 0.426 3.076 1.00 89.56 277 GLY A CA 1
ATOM 2193 C C . GLY A 1 277 ? -9.787 0.448 1.694 1.00 89.56 277 GLY A C 1
ATOM 2194 O O . GLY A 1 277 ? -9.123 0.088 0.724 1.00 89.56 277 GLY A O 1
ATOM 2195 N N . ASP A 1 278 ? -11.035 0.908 1.634 1.00 89.00 278 ASP A N 1
ATOM 2196 C CA . ASP A 1 278 ? -11.820 1.034 0.400 1.00 89.00 278 ASP A CA 1
ATOM 2197 C C . ASP A 1 278 ? -11.792 2.457 -0.194 1.00 89.00 278 ASP A C 1
ATOM 2199 O O . ASP A 1 278 ? -12.347 2.697 -1.263 1.00 89.00 278 ASP A O 1
ATOM 2203 N N . GLU A 1 279 ? -11.126 3.404 0.475 1.00 94.12 279 GLU A N 1
ATOM 2204 C CA . GLU A 1 279 ? -11.002 4.787 0.015 1.00 94.12 279 GLU A CA 1
ATOM 2205 C C . GLU A 1 279 ? -9.799 4.951 -0.920 1.00 94.12 279 GLU A C 1
ATOM 2207 O O . GLU A 1 279 ? -8.687 4.494 -0.620 1.00 94.12 279 GLU A O 1
ATOM 2212 N N . GLU A 1 280 ? -9.997 5.685 -2.018 1.00 95.25 280 GLU A N 1
ATOM 2213 C CA . GLU A 1 280 ? -8.949 6.025 -2.980 1.00 95.25 280 GLU A CA 1
ATOM 2214 C C . GLU A 1 280 ? -8.829 7.547 -3.164 1.00 95.25 280 GLU A C 1
ATOM 2216 O O . GLU A 1 280 ? -9.831 8.250 -3.289 1.00 95.25 280 GLU A O 1
ATOM 2221 N N . TYR A 1 281 ? -7.600 8.066 -3.243 1.00 95.81 281 TYR A N 1
ATOM 2222 C CA . TYR A 1 281 ? -7.330 9.476 -3.542 1.00 95.81 281 TYR A CA 1
ATOM 2223 C C . TYR A 1 281 ? -6.364 9.622 -4.730 1.00 95.81 281 TYR A C 1
ATOM 2225 O O . TYR A 1 281 ? -5.258 9.070 -4.681 1.00 95.81 281 TYR A O 1
ATOM 2233 N N . PRO A 1 282 ? -6.731 10.356 -5.799 1.00 96.12 282 PRO A N 1
ATOM 2234 C CA . PRO A 1 282 ? -5.902 10.481 -6.993 1.00 96.12 282 PRO A CA 1
ATOM 2235 C C . PRO A 1 282 ? -4.748 11.478 -6.805 1.00 96.12 282 PRO A C 1
ATOM 2237 O O . PRO A 1 282 ? -4.932 12.593 -6.322 1.00 96.12 282 PRO A O 1
ATOM 2240 N N . VAL A 1 283 ? -3.561 11.099 -7.274 1.00 94.81 283 VAL A N 1
ATOM 2241 C CA . VAL A 1 283 ? -2.363 11.947 -7.369 1.00 94.81 283 VAL A CA 1
ATOM 2242 C C . VAL A 1 283 ? -1.817 11.826 -8.788 1.00 94.81 283 VAL A C 1
ATOM 2244 O O . VAL A 1 283 ? -1.665 10.720 -9.298 1.00 94.81 283 VAL A O 1
ATOM 2247 N N . THR A 1 284 ? -1.542 12.943 -9.455 1.00 93.56 284 THR A N 1
ATOM 2248 C CA . THR A 1 284 ? -1.008 12.941 -10.824 1.00 93.56 284 THR A CA 1
ATOM 2249 C C . THR A 1 284 ? 0.456 13.343 -10.818 1.00 93.56 284 THR A C 1
ATOM 2251 O O . THR A 1 284 ? 0.826 14.348 -10.213 1.00 93.56 284 THR A O 1
ATOM 2254 N N . VAL A 1 285 ? 1.278 12.554 -11.500 1.00 90.94 285 VAL A N 1
ATOM 2255 C CA . VAL A 1 285 ? 2.693 12.831 -11.724 1.00 90.94 285 VAL A CA 1
ATOM 2256 C C . VAL A 1 285 ? 2.871 13.271 -13.168 1.00 90.94 285 VAL A C 1
ATOM 2258 O O . VAL A 1 285 ? 2.478 12.548 -14.081 1.00 90.94 285 VAL A O 1
ATOM 2261 N N . PHE A 1 286 ? 3.467 14.445 -13.338 1.00 86.94 286 PHE A N 1
ATOM 2262 C CA . PHE A 1 286 ? 3.889 15.016 -14.608 1.00 86.94 286 PHE A CA 1
ATOM 2263 C C . PHE A 1 286 ? 5.412 15.021 -14.643 1.00 86.94 286 PHE A C 1
ATOM 2265 O O . PHE A 1 286 ? 6.049 15.570 -13.736 1.00 86.94 286 PHE A O 1
ATOM 2272 N N . VAL A 1 287 ? 5.968 14.405 -15.678 1.00 77.19 287 VAL A N 1
ATOM 2273 C CA . VAL A 1 287 ? 7.409 14.272 -15.917 1.00 77.19 287 VAL A CA 1
ATOM 2274 C C . VAL A 1 287 ? 7.806 15.087 -17.141 1.00 77.19 287 VAL A C 1
ATOM 2276 O O . VAL A 1 287 ? 6.983 15.179 -18.075 1.00 77.19 287 VAL A O 1
#

Organism: NCBI:txid50273

InterPro domains:
  IPR013783 Immunoglobulin-like fold [G3DSA:2.60.40.10] (146-285)
  IPR026891 Fibronectin type III-like domain [PF14310] (212-278)
  IPR026891 Fibronectin type III-like domain [SM01217] (210-280)
  IPR036881 Glycoside hydrolase family 3 C-terminal domain superfamily [G3DSA:3.40.50.1700] (88-145)
  IPR036881 Glycoside hydrolase family 3 C-terminal domain superfamily [SSF52279] (93-148)
  IPR036962 Glycoside hydrolase, family 3, N-terminal domain superfamily [G3DSA:3.20.20.300] (8-56)
  IPR044993 Beta-D-xylosidase [PTHR42721] (94-283)

pLDDT: mean 71.09, std 22.53, range [26.05, 96.94]

Secondary structure (DSSP, 8-state):
-----HHHHHHHHHHHIIIII--S--PPPSSEETTEEGGG-HHIIIIIIIIII----TT-----EEEETTEEEE------SS---------TT---SS-B--GGGGGS-TT----S-BGGGTB--SHHHH--S--SB-TT----SS-EEEEEEEES-SEEE--SS------STTPPPEEEHHHH-HHHHHHT-EEEEEEEEE-SSS-EEEEEEEEEEES---TTS-S-EEEEEEEEEE-TT-EEEEEEEE-HHHHTEEE-TTS-EEEE-EEEEEEETTEEEEEEEE-